Protein AF-A0AA97KM05-F1 (afdb_monomer)

Organism: Eublepharis macularius (NCBI:txid481883)

Structure (mmCIF, N/CA/C/O backbone):
data_AF-A0AA97KM05-F1
#
_entry.id   AF-A0AA97KM05-F1
#
loop_
_atom_site.group_PDB
_atom_site.id
_atom_site.type_symbol
_atom_site.label_atom_id
_atom_site.label_alt_id
_atom_site.label_comp_id
_atom_site.label_asym_id
_atom_site.label_entity_id
_atom_site.label_seq_id
_atom_site.pdbx_PDB_ins_code
_atom_site.Cartn_x
_atom_site.Cartn_y
_atom_site.Cartn_z
_atom_site.occupancy
_atom_site.B_iso_or_equiv
_atom_site.auth_seq_id
_atom_site.auth_comp_id
_atom_site.auth_asym_id
_atom_site.auth_atom_id
_atom_site.pdbx_PDB_model_num
ATOM 1 N N . MET A 1 1 ? -37.514 -20.281 67.114 1.00 39.81 1 MET A N 1
ATOM 2 C CA . MET A 1 1 ? -36.953 -19.278 66.180 1.00 39.81 1 MET A CA 1
ATOM 3 C C . MET A 1 1 ? -36.017 -20.000 65.224 1.00 39.81 1 MET A C 1
ATOM 5 O O . MET A 1 1 ? -34.821 -20.056 65.473 1.00 39.81 1 MET A O 1
ATOM 9 N N . GLU A 1 2 ? -36.557 -20.595 64.165 1.00 35.41 2 GLU A N 1
ATOM 10 C CA . GLU A 1 2 ? -35.754 -21.191 63.094 1.00 35.41 2 GLU A CA 1
ATOM 11 C C . GLU A 1 2 ? -35.644 -20.166 61.964 1.00 35.41 2 GLU A C 1
ATOM 13 O O . GLU A 1 2 ? -36.650 -19.703 61.427 1.00 35.41 2 GLU A O 1
ATOM 18 N N . ARG A 1 3 ? -34.417 -19.731 61.661 1.00 39.09 3 ARG A N 1
ATOM 19 C CA . ARG A 1 3 ? -34.142 -18.826 60.542 1.00 39.09 3 ARG A CA 1
ATOM 20 C C . ARG A 1 3 ? -34.028 -19.662 59.271 1.00 39.09 3 ARG A C 1
ATOM 22 O O . ARG A 1 3 ? -33.061 -20.398 59.103 1.00 39.09 3 ARG A O 1
ATOM 29 N N . LEU A 1 4 ? -35.005 -19.523 58.380 1.00 41.19 4 LEU A N 1
ATOM 30 C CA . LEU A 1 4 ? -34.938 -20.018 57.007 1.00 41.19 4 LEU A CA 1
ATOM 31 C C . LEU A 1 4 ? -33.860 -19.236 56.240 1.00 41.19 4 LEU A C 1
ATOM 33 O O . LEU A 1 4 ? -34.046 -18.071 55.893 1.00 41.19 4 LEU A O 1
ATOM 37 N N . CYS A 1 5 ? -32.723 -19.878 55.975 1.00 42.88 5 CYS A N 1
ATOM 38 C CA . CYS A 1 5 ? -31.731 -19.396 55.020 1.00 42.88 5 CYS A CA 1
ATOM 39 C C . CYS A 1 5 ? -32.280 -19.593 53.600 1.00 42.88 5 CYS A C 1
ATOM 41 O O . CYS A 1 5 ? -32.232 -20.697 53.060 1.00 42.88 5 CYS A O 1
ATOM 43 N N . MET A 1 6 ? -32.805 -18.531 52.983 1.00 48.16 6 MET A N 1
ATOM 44 C CA . MET A 1 6 ? -33.101 -18.545 51.551 1.00 48.16 6 MET A CA 1
ATOM 45 C C . MET A 1 6 ? -31.790 -18.529 50.764 1.00 48.16 6 MET A C 1
ATOM 47 O O . MET A 1 6 ? -31.034 -17.558 50.790 1.00 48.16 6 MET A O 1
ATOM 51 N N . GLY A 1 7 ? -31.507 -19.653 50.105 1.00 42.44 7 GLY A N 1
ATOM 52 C CA . GLY A 1 7 ? -30.349 -19.834 49.244 1.00 42.44 7 GLY A CA 1
ATOM 53 C C . GLY A 1 7 ? -30.398 -18.888 48.050 1.00 42.44 7 GLY A C 1
ATOM 54 O O . GLY A 1 7 ? -31.303 -18.951 47.222 1.00 42.44 7 GLY A O 1
ATOM 55 N N . ASN A 1 8 ? -29.392 -18.024 47.951 1.00 47.94 8 ASN A N 1
ATOM 56 C CA . ASN A 1 8 ? -29.134 -17.222 46.768 1.00 47.94 8 ASN A CA 1
ATOM 57 C C . ASN A 1 8 ? -28.550 -18.143 45.685 1.00 47.94 8 ASN A C 1
ATOM 59 O O . ASN A 1 8 ? -27.352 -18.426 45.676 1.00 47.94 8 ASN A O 1
ATOM 63 N N . THR A 1 9 ? -29.399 -18.676 44.806 1.00 45.97 9 THR A N 1
ATOM 64 C CA . THR A 1 9 ? -28.956 -19.445 43.638 1.00 45.97 9 THR A CA 1
ATOM 65 C C . THR A 1 9 ? -28.246 -18.508 42.658 1.00 45.97 9 THR A C 1
ATOM 67 O O . THR A 1 9 ? -28.877 -17.566 42.170 1.00 45.97 9 THR A O 1
ATOM 70 N N . PRO A 1 10 ? -26.963 -18.733 42.321 1.00 48.22 10 PRO A N 1
ATOM 71 C CA . PRO A 1 10 ? -26.301 -17.951 41.293 1.00 48.22 10 PRO A CA 1
ATOM 72 C C . PRO A 1 10 ? -26.939 -18.309 39.951 1.00 48.22 10 PRO A C 1
ATOM 74 O O . PRO A 1 10 ? -26.804 -19.426 39.452 1.00 48.22 10 PRO A O 1
ATOM 77 N N . PHE A 1 11 ? -27.664 -17.353 39.373 1.00 42.81 11 PHE A N 1
ATOM 78 C CA . PHE A 1 11 ? -28.220 -17.460 38.031 1.00 42.81 11 PHE A CA 1
ATOM 79 C C . PHE A 1 11 ? -27.059 -17.499 37.026 1.00 42.81 11 PHE A C 1
ATOM 81 O O . PHE A 1 11 ? -26.563 -16.468 36.565 1.00 42.81 11 PHE A O 1
ATOM 88 N N . PHE A 1 12 ? -26.561 -18.702 36.736 1.00 48.78 12 PHE A N 1
ATOM 89 C CA . PHE A 1 12 ? -25.513 -18.927 35.748 1.00 48.78 12 PHE A CA 1
ATOM 90 C C . PHE A 1 12 ? -26.120 -18.747 34.354 1.00 48.78 12 PHE A C 1
ATOM 92 O O . PHE A 1 12 ? -26.573 -19.692 33.711 1.00 48.78 12 PHE A O 1
ATOM 99 N N . THR A 1 13 ? -26.179 -17.495 33.896 1.00 55.75 13 THR A N 1
ATOM 100 C CA . THR A 1 13 ? -26.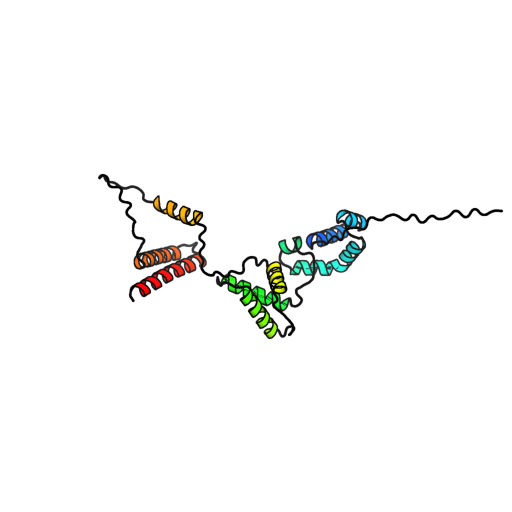557 -17.187 32.516 1.00 55.75 13 THR A CA 1
ATOM 101 C C . THR A 1 13 ? -25.535 -17.812 31.576 1.00 55.75 13 THR A C 1
ATOM 103 O O . THR A 1 13 ? -24.358 -17.445 31.556 1.00 55.75 13 THR A O 1
ATOM 106 N N . MET A 1 14 ? -25.985 -18.777 30.776 1.00 56.69 14 MET A N 1
ATOM 107 C CA . MET A 1 14 ? -25.187 -19.386 29.720 1.00 56.69 14 MET A CA 1
ATOM 108 C C . MET A 1 14 ? -24.985 -18.342 28.609 1.00 56.69 14 MET A C 1
ATOM 110 O O . MET A 1 14 ? -25.733 -18.261 27.637 1.00 56.69 14 MET A O 1
ATOM 114 N N . THR A 1 15 ? -24.005 -17.454 28.785 1.00 63.50 15 THR A N 1
ATOM 115 C CA . THR A 1 15 ? -23.720 -16.401 27.807 1.00 63.50 15 THR A CA 1
ATOM 116 C C . THR A 1 15 ? -23.064 -17.024 26.578 1.00 63.50 15 THR A C 1
ATOM 118 O O . THR A 1 15 ? -21.924 -17.488 26.601 1.00 63.50 15 THR A O 1
ATOM 121 N N . LYS A 1 16 ? -23.805 -17.065 25.466 1.00 70.00 16 LYS A N 1
ATOM 122 C CA . LYS A 1 16 ? -23.301 -17.537 24.172 1.00 70.00 16 LYS A CA 1
ATOM 123 C C . LYS A 1 16 ? -22.047 -16.736 23.805 1.00 70.00 16 LYS A C 1
ATOM 125 O O . LYS A 1 16 ? -22.113 -15.525 23.585 1.00 70.00 16 LYS A O 1
ATOM 130 N N . LYS A 1 17 ? -20.891 -17.408 23.757 1.00 72.56 17 LYS A N 1
ATOM 131 C CA . LYS A 1 17 ? -19.593 -16.788 23.451 1.00 72.56 17 LYS A CA 1
ATOM 132 C C . LYS A 1 17 ? -19.675 -16.068 22.102 1.00 72.56 17 LYS A C 1
ATOM 134 O O . LYS A 1 17 ? -19.882 -16.701 21.066 1.00 72.56 17 LYS A O 1
ATOM 139 N N . ARG A 1 18 ? -19.526 -14.739 22.113 1.00 74.81 18 ARG A N 1
ATOM 140 C CA . ARG A 1 18 ? -19.576 -13.922 20.890 1.00 74.81 18 ARG A CA 1
ATOM 141 C C . ARG A 1 18 ? -18.430 -14.310 19.953 1.00 74.81 18 ARG A C 1
ATOM 143 O O . ARG A 1 18 ? -17.297 -14.510 20.399 1.00 74.81 18 ARG A O 1
ATOM 150 N N . LYS A 1 19 ? -18.717 -14.400 18.652 1.00 82.00 19 LYS A N 1
ATOM 151 C CA . LYS A 1 19 ? -17.687 -14.604 17.623 1.00 82.00 19 LYS A CA 1
ATOM 152 C C . LYS A 1 19 ? -16.801 -13.358 17.538 1.00 82.00 19 LYS A C 1
ATOM 154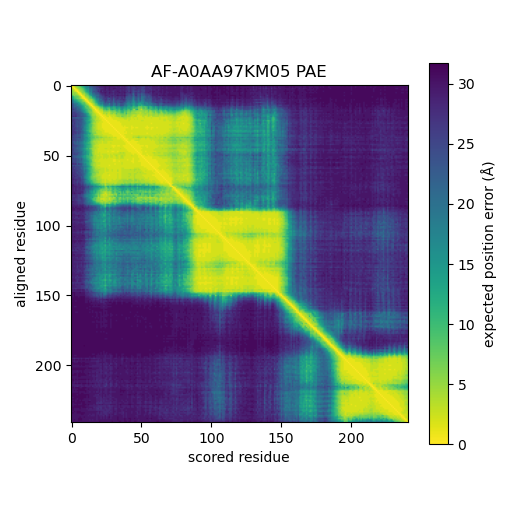 O O . LYS A 1 19 ? -17.261 -12.238 17.738 1.00 82.00 19 LYS A O 1
ATOM 159 N N . ARG A 1 20 ? -15.509 -13.552 17.263 1.00 82.88 20 ARG A N 1
ATOM 160 C CA . ARG A 1 20 ? -14.556 -12.444 17.131 1.00 82.88 20 ARG A CA 1
ATOM 161 C C . ARG A 1 20 ? -14.780 -11.720 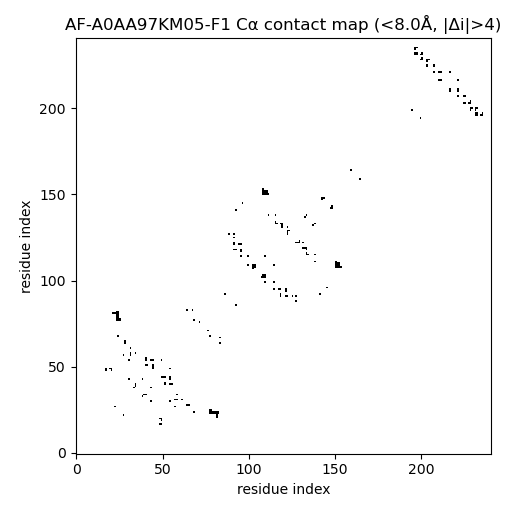15.802 1.00 82.88 20 ARG A C 1
ATOM 163 O O . ARG A 1 20 ? -14.397 -12.234 14.756 1.00 82.88 20 ARG A O 1
ATOM 170 N N . THR A 1 21 ? -15.323 -10.511 15.861 1.00 85.88 21 THR A N 1
ATOM 171 C CA . THR A 1 21 ? -15.490 -9.633 14.695 1.00 85.88 21 THR A CA 1
ATOM 172 C C . THR A 1 21 ? -14.264 -8.737 14.523 1.00 85.88 21 THR A C 1
ATOM 174 O O . THR A 1 21 ? -13.780 -8.131 15.480 1.00 85.88 21 THR A O 1
ATOM 177 N N . VAL A 1 22 ? -13.732 -8.652 13.300 1.00 87.56 22 VAL A N 1
ATOM 178 C CA . VAL A 1 22 ? -12.630 -7.738 12.964 1.00 87.56 22 VAL A CA 1
ATOM 179 C C . VAL A 1 22 ? -13.173 -6.607 12.092 1.00 87.56 22 VAL A C 1
ATOM 181 O O . VAL A 1 22 ? -13.521 -6.840 10.930 1.00 87.56 22 VAL A O 1
ATOM 184 N N . LEU A 1 23 ? -13.205 -5.399 12.658 1.00 89.19 23 LEU A N 1
ATOM 185 C CA . LEU A 1 23 ? -13.727 -4.186 12.023 1.00 89.19 23 LEU A CA 1
ATOM 186 C C . LEU A 1 23 ? -12.752 -3.590 10.997 1.00 89.19 23 LEU A C 1
ATOM 188 O O . LEU A 1 23 ? -11.534 -3.576 11.216 1.00 89.19 23 LEU A O 1
ATOM 192 N N . THR A 1 24 ? -13.302 -3.064 9.905 1.00 89.94 24 THR A N 1
ATOM 193 C CA . THR A 1 24 ? -12.590 -2.242 8.911 1.00 89.94 24 THR A CA 1
ATOM 194 C C . THR A 1 24 ? -12.356 -0.835 9.452 1.00 89.94 24 THR A C 1
ATOM 196 O O . THR A 1 24 ? -12.917 -0.461 10.481 1.00 89.94 24 THR A O 1
ATOM 199 N N . PHE A 1 25 ? -11.502 -0.047 8.798 1.00 88.88 25 PHE A N 1
ATOM 200 C CA . PHE A 1 25 ? -11.366 1.367 9.154 1.00 88.88 25 PHE A CA 1
ATOM 201 C C . PHE A 1 25 ? -12.668 2.129 8.946 1.00 88.88 25 PHE A C 1
ATOM 203 O O . PHE A 1 25 ? -13.030 2.893 9.830 1.00 88.88 25 PHE A O 1
ATOM 210 N N . GLN A 1 26 ? -13.402 1.837 7.869 1.00 89.69 26 GLN A N 1
ATOM 211 C CA . GLN A 1 26 ? -14.716 2.430 7.620 1.00 89.69 26 GLN A CA 1
ATOM 212 C C . GLN A 1 26 ? -15.661 2.253 8.815 1.00 89.69 26 GLN A C 1
ATOM 214 O O . GLN A 1 26 ? -16.113 3.238 9.385 1.00 89.69 26 GLN A O 1
ATOM 219 N N . SER A 1 27 ? -15.876 1.011 9.263 1.00 91.88 27 SER A N 1
ATOM 220 C CA . SER A 1 27 ? -16.779 0.746 10.390 1.00 91.88 27 SER A CA 1
ATOM 221 C C . SER A 1 27 ? -16.280 1.363 11.698 1.00 91.88 27 SER A C 1
ATOM 223 O O . SER A 1 27 ? -17.074 1.735 12.549 1.00 91.88 27 SER A O 1
ATOM 225 N N . LYS A 1 28 ? -14.960 1.482 11.895 1.00 93.88 28 LYS A N 1
ATOM 226 C CA . LYS A 1 28 ? -14.410 2.133 13.095 1.00 93.88 28 LYS A CA 1
ATOM 227 C C . LYS A 1 28 ? -14.651 3.642 13.096 1.00 93.88 28 LYS A C 1
ATOM 229 O O . LYS A 1 28 ? -14.919 4.177 14.164 1.00 93.88 28 LYS A O 1
ATOM 234 N N . ILE A 1 29 ? -14.529 4.299 11.942 1.00 92.81 29 ILE A N 1
ATOM 235 C CA . ILE A 1 29 ? -14.811 5.735 11.786 1.00 92.81 29 ILE A CA 1
ATOM 236 C C . ILE A 1 29 ? -16.298 5.983 12.032 1.00 92.81 29 ILE A C 1
ATOM 238 O O . ILE A 1 29 ? -16.639 6.814 12.861 1.00 92.81 29 ILE A O 1
ATOM 242 N N . GLU A 1 30 ? -17.160 5.175 11.416 1.00 94.56 30 GLU A N 1
ATOM 243 C CA . GLU A 1 30 ? -18.611 5.249 11.597 1.00 94.56 30 GLU A CA 1
ATOM 244 C C . GLU A 1 30 ? -19.018 5.115 13.074 1.00 94.56 30 GLU A C 1
ATOM 246 O O . GLU A 1 30 ? -19.795 5.918 13.585 1.00 94.56 30 GLU A O 1
ATOM 251 N N . ILE A 1 31 ? -18.436 4.156 13.803 1.00 95.31 31 ILE A N 1
ATOM 252 C CA . ILE A 1 31 ? -18.665 4.013 15.249 1.00 95.31 31 ILE A CA 1
ATOM 253 C C . ILE A 1 31 ? -18.245 5.279 16.010 1.00 95.31 31 ILE A C 1
ATOM 255 O O . ILE A 1 31 ? -18.946 5.693 16.930 1.00 95.31 31 ILE A O 1
ATOM 259 N N . VAL A 1 32 ? -17.101 5.883 15.671 1.00 95.06 32 VAL A N 1
ATOM 260 C CA . VAL A 1 32 ? -16.614 7.101 16.340 1.00 95.06 32 VAL A CA 1
ATOM 261 C C . VAL A 1 32 ? -17.542 8.284 16.064 1.00 95.06 32 VAL A C 1
ATOM 263 O O . VAL A 1 32 ? -17.937 8.959 17.010 1.00 95.06 32 VAL A O 1
ATOM 266 N N . GLU A 1 33 ? -17.955 8.488 14.815 1.00 94.44 33 GLU A N 1
ATOM 267 C CA . GLU A 1 33 ? -18.893 9.553 14.439 1.00 94.44 33 GLU A CA 1
ATOM 268 C C . GLU A 1 33 ? -20.234 9.408 15.169 1.00 94.44 33 GLU A C 1
ATOM 270 O O . GLU A 1 33 ? -20.792 10.382 15.672 1.00 94.44 33 GLU A O 1
ATOM 275 N N . ARG A 1 34 ? -20.748 8.181 15.278 1.00 95.88 34 ARG A N 1
ATOM 276 C CA . ARG A 1 34 ? -22.007 7.896 15.981 1.00 95.88 34 ARG A CA 1
ATOM 277 C C . ARG A 1 34 ? -21.898 8.096 17.493 1.00 95.88 34 ARG A C 1
ATOM 279 O O . ARG A 1 34 ? -22.826 8.610 18.113 1.00 95.88 34 ARG A O 1
ATOM 286 N N . LEU A 1 35 ? -20.746 7.777 18.088 1.00 94.38 35 LEU A N 1
ATOM 287 C CA . LEU A 1 35 ? -20.465 8.109 19.490 1.00 94.38 35 LEU A CA 1
ATOM 288 C C . LEU A 1 35 ? -20.443 9.623 19.736 1.00 94.38 35 LEU A C 1
ATOM 290 O O . LEU A 1 35 ? -20.884 10.066 20.795 1.00 94.38 35 LEU A O 1
ATOM 294 N N . GLU A 1 36 ? -19.923 10.413 18.794 1.00 92.56 36 GLU A N 1
ATOM 295 C CA . GLU A 1 36 ? -19.902 11.881 18.889 1.00 92.56 36 GLU A CA 1
ATOM 296 C C . GLU A 1 36 ? -21.296 12.492 18.702 1.00 92.56 36 GLU A C 1
ATOM 298 O O . GLU A 1 36 ? -21.622 13.476 19.360 1.00 92.56 36 GLU A O 1
ATOM 303 N N . LYS A 1 37 ? -22.160 11.844 17.911 1.00 94.62 37 LYS A N 1
ATOM 304 C CA . LYS A 1 37 ? -23.592 12.171 17.788 1.00 94.62 37 LYS A CA 1
ATOM 305 C C . LYS A 1 37 ? -24.429 11.790 19.019 1.00 94.62 37 LYS A C 1
ATOM 307 O O . LYS A 1 37 ? -25.627 12.053 19.042 1.00 94.62 37 LYS A O 1
ATOM 312 N N . GLY A 1 38 ? -23.819 11.194 20.046 1.00 91.75 38 GLY A N 1
ATOM 313 C CA . GLY A 1 38 ? -24.469 10.887 21.322 1.00 91.75 38 GLY A CA 1
ATOM 314 C C . GLY A 1 38 ? -25.072 9.485 21.423 1.00 91.75 38 GLY A C 1
ATOM 315 O O . GLY A 1 38 ? -25.736 9.182 22.415 1.00 91.75 38 GLY A O 1
ATOM 316 N N . GLU A 1 39 ? -24.832 8.602 20.450 1.00 94.88 39 GLU A N 1
ATOM 317 C CA . GLU A 1 39 ? -25.308 7.223 20.539 1.00 94.88 39 GLU A CA 1
ATOM 318 C C . GLU A 1 39 ? -24.596 6.437 21.646 1.00 94.88 39 GLU A C 1
ATOM 320 O O . GLU A 1 39 ? -23.405 6.608 21.932 1.00 94.88 39 GLU A O 1
ATOM 325 N N . THR A 1 40 ? -25.332 5.528 22.290 1.00 94.00 40 THR A N 1
ATOM 326 C CA . THR A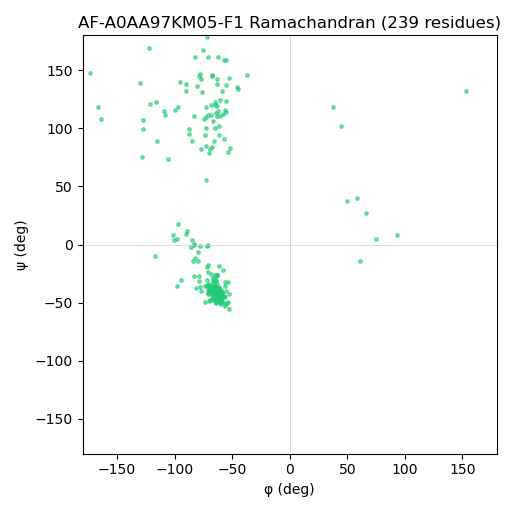 1 40 ? -24.787 4.776 23.421 1.00 94.00 40 THR A CA 1
ATOM 327 C C . THR A 1 40 ? -23.890 3.626 22.963 1.00 94.00 40 THR A C 1
ATOM 329 O O . THR A 1 40 ? -24.170 2.909 22.002 1.00 94.00 40 THR A O 1
ATOM 332 N N . ALA A 1 41 ? -22.835 3.360 23.737 1.00 92.31 41 ALA A N 1
ATOM 333 C CA . ALA A 1 41 ? -21.924 2.245 23.479 1.00 92.31 41 ALA A CA 1
ATOM 334 C C . ALA A 1 41 ? -22.602 0.862 23.530 1.00 92.31 41 ALA A C 1
ATOM 336 O O . ALA A 1 41 ? -22.030 -0.109 23.041 1.00 92.31 41 ALA A O 1
ATOM 337 N N . THR A 1 42 ? -23.784 0.751 24.146 1.00 92.69 42 THR A N 1
ATOM 338 C CA . THR A 1 42 ? -24.563 -0.494 24.177 1.00 92.69 42 THR A CA 1
ATOM 339 C C . THR A 1 42 ? -25.193 -0.771 22.817 1.00 92.69 42 THR A C 1
ATOM 341 O O . THR A 1 42 ? -24.970 -1.853 22.282 1.00 92.69 42 THR A O 1
ATOM 344 N N . VAL A 1 43 ? -25.869 0.224 22.232 1.00 93.88 43 VAL A N 1
ATOM 345 C CA . VAL A 1 43 ? -26.505 0.113 20.908 1.00 93.88 43 VAL A CA 1
ATOM 346 C C . VAL A 1 43 ? -25.459 -0.219 19.843 1.00 93.88 43 VAL A C 1
ATOM 348 O O . VAL A 1 43 ? -25.585 -1.210 19.129 1.00 93.88 43 VAL A O 1
ATOM 351 N N . LEU A 1 44 ? -24.345 0.519 19.826 1.00 94.44 44 LEU A N 1
ATOM 352 C CA . LEU A 1 44 ? -23.263 0.292 18.861 1.00 94.44 44 LEU A CA 1
ATOM 353 C C . LEU A 1 44 ? -22.563 -1.064 19.050 1.00 94.44 44 LEU A C 1
ATOM 355 O O . LEU A 1 44 ? -22.094 -1.670 18.089 1.00 94.44 44 LEU A O 1
ATOM 359 N N . ALA A 1 45 ? -22.466 -1.567 20.283 1.00 92.81 45 ALA A N 1
ATOM 360 C CA . ALA A 1 45 ? -21.886 -2.885 20.527 1.00 92.81 45 ALA A CA 1
ATOM 361 C C . ALA A 1 45 ? -22.764 -4.013 19.964 1.00 92.81 45 ALA A C 1
ATOM 363 O O . ALA A 1 45 ? -22.235 -4.987 19.425 1.00 92.81 45 ALA A O 1
ATOM 364 N N . GLU A 1 46 ? -24.084 -3.879 20.089 1.00 91.75 46 GLU A N 1
ATOM 365 C CA . GLU A 1 46 ? -25.055 -4.845 19.578 1.00 91.75 46 GLU A CA 1
ATOM 366 C C . GLU A 1 46 ? -25.107 -4.827 18.050 1.00 91.75 46 GLU A C 1
ATOM 368 O O . GLU A 1 46 ? -24.938 -5.876 17.431 1.00 91.75 46 GLU A O 1
ATOM 373 N N . GLU A 1 47 ? -25.219 -3.644 17.447 1.00 92.88 47 GLU A N 1
ATOM 374 C CA . GLU A 1 47 ? -25.320 -3.478 15.995 1.00 92.88 47 GLU A CA 1
ATOM 375 C C . GLU A 1 47 ? -24.078 -3.976 15.249 1.00 92.88 47 GLU A C 1
ATOM 377 O O . GLU A 1 47 ? -24.174 -4.753 14.300 1.00 92.88 47 GLU A O 1
ATOM 382 N N . PHE A 1 48 ? -22.885 -3.598 15.715 1.00 90.50 48 PHE A N 1
ATOM 383 C CA . PHE A 1 48 ? -21.632 -4.024 15.087 1.00 90.50 48 PHE A CA 1
ATOM 384 C C . PHE A 1 48 ? -21.172 -5.415 15.554 1.00 90.50 48 PHE A C 1
ATOM 386 O O . PHE A 1 48 ? -20.123 -5.903 15.118 1.00 90.50 48 PHE A O 1
ATOM 393 N N . GLY A 1 49 ? -21.915 -6.065 16.458 1.00 90.50 49 GLY A N 1
ATOM 394 C CA . GLY A 1 49 ? -21.582 -7.384 16.994 1.00 90.50 49 GLY A CA 1
ATOM 395 C C . GLY A 1 49 ? -20.216 -7.430 17.690 1.00 90.50 49 GLY A C 1
ATOM 396 O O . GLY A 1 49 ? -19.459 -8.391 17.515 1.00 90.50 49 GLY A O 1
ATOM 397 N N . ILE A 1 50 ? -19.870 -6.387 18.454 1.00 92.12 50 ILE A N 1
ATOM 398 C CA . ILE A 1 50 ? -18.591 -6.254 19.173 1.00 92.12 50 ILE A CA 1
ATOM 399 C C . ILE A 1 50 ? -18.787 -6.072 20.683 1.00 92.12 50 ILE A C 1
ATOM 401 O O . ILE A 1 50 ? -19.886 -5.893 21.194 1.00 92.12 50 ILE A O 1
ATOM 405 N N . GLY A 1 51 ? -17.703 -6.173 21.454 1.00 91.38 51 GLY A N 1
ATOM 406 C CA . GLY A 1 51 ? -17.756 -5.926 22.894 1.00 91.38 51 GLY A CA 1
ATOM 407 C C . GLY A 1 51 ? -17.794 -4.432 23.222 1.00 91.38 51 GLY A C 1
ATOM 408 O O . GLY A 1 51 ? -17.108 -3.640 22.578 1.00 91.38 51 GLY A O 1
ATOM 409 N N . LYS A 1 52 ? -18.487 -4.052 24.305 1.00 91.31 52 LYS A N 1
ATOM 410 C CA . LYS A 1 52 ? -18.455 -2.680 24.858 1.00 91.31 52 LYS A CA 1
ATOM 411 C C . LYS A 1 52 ? -17.026 -2.190 25.141 1.00 91.31 52 LYS A C 1
ATOM 413 O O . LYS A 1 52 ? -16.723 -1.014 24.966 1.00 91.31 52 LYS A O 1
ATOM 418 N N . SER A 1 53 ? -16.122 -3.100 25.510 1.00 91.38 53 SER A N 1
ATOM 419 C CA . SER A 1 53 ? -14.693 -2.806 25.671 1.00 91.38 53 SER A CA 1
ATOM 420 C C . SER A 1 53 ? -14.027 -2.361 24.364 1.00 91.38 53 SER A C 1
ATOM 422 O O . SER A 1 53 ? -13.194 -1.461 24.382 1.00 91.38 53 SER A O 1
ATOM 424 N N . THR A 1 54 ? -14.418 -2.932 23.219 1.00 92.19 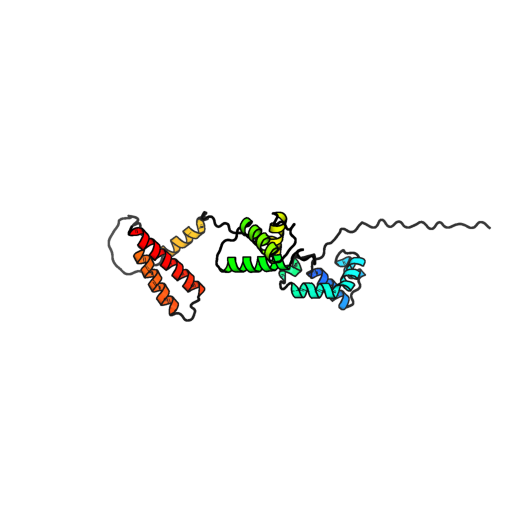54 THR A N 1
ATOM 425 C CA . THR A 1 54 ? -13.935 -2.513 21.895 1.00 92.19 54 THR A CA 1
ATOM 426 C C . THR A 1 54 ? -14.419 -1.109 21.552 1.00 92.19 54 THR A C 1
ATOM 428 O O . THR A 1 54 ? -13.614 -0.301 21.101 1.00 92.19 54 THR A O 1
ATOM 431 N N . ILE A 1 55 ? -15.688 -0.792 21.832 1.00 94.19 55 ILE A N 1
ATOM 432 C CA . ILE A 1 55 ? -16.234 0.564 21.662 1.00 94.19 55 ILE A CA 1
ATOM 433 C C . ILE A 1 55 ? -15.467 1.568 22.536 1.00 94.19 55 ILE A C 1
ATOM 435 O O . ILE A 1 55 ? -15.022 2.605 22.051 1.00 94.19 55 ILE A O 1
ATOM 439 N N . SER A 1 56 ? -15.237 1.234 23.811 1.00 93.31 56 SER A N 1
ATOM 440 C CA . SER A 1 56 ? -14.458 2.075 24.729 1.00 93.31 56 SER A CA 1
ATOM 441 C C . SER A 1 56 ? -13.031 2.313 24.223 1.00 93.31 56 SER A C 1
ATOM 443 O O . SER A 1 56 ? -12.545 3.442 24.249 1.00 93.31 56 SER A O 1
ATOM 445 N N . GLN A 1 57 ? -12.373 1.276 23.698 1.00 91.75 57 GLN A N 1
ATOM 446 C CA . GLN A 1 57 ? -11.033 1.405 23.133 1.00 91.75 57 GLN A CA 1
ATOM 447 C C . GLN A 1 57 ? -11.013 2.262 21.861 1.00 91.75 57 GLN A C 1
ATOM 449 O O . GLN A 1 57 ? -10.080 3.038 21.673 1.00 91.75 57 GLN A O 1
ATOM 454 N N . LEU A 1 58 ? -12.028 2.141 20.999 1.00 93.19 58 LEU A N 1
ATOM 455 C CA . LEU A 1 58 ? -12.168 2.989 19.812 1.00 93.19 58 LEU A CA 1
ATOM 456 C C . LEU A 1 58 ? -12.344 4.455 20.199 1.00 93.19 58 LEU A C 1
ATOM 458 O O . LEU A 1 58 ? -11.662 5.301 19.634 1.00 93.19 58 LEU A O 1
ATOM 462 N N . LYS A 1 59 ? -13.166 4.737 21.217 1.00 93.31 59 LYS A N 1
ATOM 463 C CA . LYS A 1 59 ? -13.340 6.092 21.752 1.00 93.31 59 LYS A CA 1
ATOM 464 C C . LYS A 1 59 ? -12.022 6.684 22.259 1.00 93.31 59 LYS A C 1
ATOM 466 O O . LYS A 1 59 ? -11.735 7.841 21.982 1.00 93.31 59 LYS A O 1
ATOM 471 N N . LYS A 1 60 ? -11.211 5.894 22.973 1.00 93.06 60 LYS A N 1
ATOM 472 C CA . LYS A 1 60 ? -9.894 6.327 23.482 1.00 93.06 60 LYS A CA 1
ATOM 473 C C . LYS A 1 60 ? -8.867 6.554 22.373 1.00 93.06 60 LYS A C 1
ATOM 475 O O . LYS A 1 60 ? -8.065 7.468 22.467 1.00 93.06 60 LYS A O 1
ATOM 480 N N . ASN A 1 61 ? -8.891 5.724 21.333 1.00 89.62 61 ASN A N 1
ATOM 481 C CA . ASN A 1 61 ? -7.908 5.756 20.249 1.00 89.62 61 ASN A CA 1
ATOM 482 C C . ASN A 1 61 ? -8.398 6.552 19.025 1.00 89.62 61 ASN A C 1
ATOM 484 O O . ASN A 1 61 ? -7.870 6.352 17.927 1.00 89.62 61 ASN A O 1
ATOM 488 N N . LYS A 1 62 ? -9.426 7.397 19.181 1.00 91.94 62 LYS A N 1
ATOM 489 C CA . LYS A 1 62 ? -10.090 8.069 18.058 1.00 91.94 62 LYS A CA 1
ATOM 490 C C . LYS A 1 62 ? -9.133 8.964 17.268 1.00 91.94 62 LYS A C 1
ATOM 492 O O . LYS A 1 62 ? -9.103 8.881 16.046 1.00 91.94 62 LYS A O 1
ATOM 497 N N . ASP A 1 63 ? -8.276 9.719 17.949 1.00 88.75 63 ASP A N 1
ATOM 498 C CA . ASP A 1 63 ? -7.385 10.681 17.293 1.00 88.75 63 ASP A CA 1
ATOM 499 C C . ASP A 1 63 ? -6.304 9.957 16.486 1.00 88.75 63 ASP A C 1
ATOM 501 O O . ASP A 1 63 ? -6.035 10.288 15.334 1.00 88.75 63 ASP A O 1
ATOM 505 N N . THR A 1 64 ? -5.753 8.874 17.045 1.00 86.69 64 THR A N 1
ATOM 506 C CA . THR A 1 64 ? -4.808 7.999 16.340 1.00 86.69 64 THR A CA 1
ATOM 507 C C . THR A 1 64 ? -5.445 7.351 15.111 1.00 86.69 64 THR A C 1
ATOM 509 O O . THR A 1 64 ? -4.801 7.230 14.069 1.00 86.69 64 THR A O 1
ATOM 512 N N . LEU A 1 65 ? -6.707 6.926 15.223 1.00 88.12 65 LEU A N 1
ATOM 513 C CA . LEU A 1 65 ? -7.464 6.335 14.123 1.00 88.12 65 LEU A CA 1
ATOM 514 C C . LEU A 1 65 ? -7.672 7.347 12.991 1.00 88.12 65 LEU A C 1
ATOM 516 O O . LEU A 1 65 ? -7.384 7.021 11.841 1.00 88.12 65 LEU A O 1
ATOM 520 N N . LEU A 1 66 ? -8.150 8.550 13.318 1.00 87.69 66 LEU A N 1
ATOM 521 C CA . LEU A 1 66 ? -8.415 9.612 12.349 1.00 87.69 66 LEU A CA 1
ATOM 522 C C . LEU A 1 66 ? -7.126 10.069 11.666 1.00 87.69 66 LEU A C 1
ATOM 524 O O . LEU A 1 66 ? -7.072 10.074 10.441 1.00 87.69 66 LEU A O 1
ATOM 528 N N . HIS A 1 67 ? -6.062 10.329 12.432 1.00 85.81 67 HIS A N 1
ATOM 529 C CA . HIS A 1 67 ? -4.748 10.672 11.885 1.00 85.81 67 HIS A CA 1
ATOM 530 C C . HIS A 1 67 ? -4.265 9.613 10.885 1.00 85.81 67 HIS A C 1
ATOM 532 O O . HIS A 1 67 ? -3.919 9.926 9.750 1.00 85.81 67 HIS A O 1
ATOM 538 N N . PHE A 1 68 ? -4.309 8.336 11.275 1.00 80.94 68 PHE A N 1
ATOM 539 C CA . PHE A 1 68 ? -3.877 7.236 10.416 1.00 80.94 68 PHE A CA 1
ATOM 540 C C . PHE A 1 68 ? -4.696 7.116 9.124 1.00 80.94 68 PHE A C 1
ATOM 542 O O . PHE A 1 68 ? -4.159 6.776 8.070 1.00 80.94 68 PHE A O 1
ATOM 549 N N . VAL A 1 69 ? -6.002 7.368 9.201 1.00 83.25 69 VAL A N 1
ATOM 550 C CA . VAL A 1 69 ? -6.899 7.345 8.041 1.00 83.25 69 VAL A CA 1
ATOM 551 C C . VAL A 1 69 ? -6.615 8.521 7.109 1.00 83.25 69 VAL A C 1
ATOM 553 O O . VAL A 1 69 ? -6.595 8.314 5.895 1.00 83.25 69 VAL A O 1
ATOM 556 N N . SER A 1 70 ? -6.352 9.711 7.654 1.00 82.50 70 SER A N 1
ATOM 557 C CA . SER A 1 70 ? -5.988 10.903 6.881 1.00 82.50 70 SER A CA 1
ATOM 558 C C . SER A 1 70 ? -4.685 10.706 6.105 1.00 82.50 70 SER A C 1
ATOM 560 O O . SER A 1 70 ? -4.613 11.065 4.935 1.00 82.50 70 SER A O 1
ATOM 562 N N . THR A 1 71 ? -3.683 10.044 6.692 1.00 73.69 71 THR A N 1
ATOM 563 C CA . THR A 1 71 ? -2.412 9.740 6.006 1.00 73.69 71 THR A CA 1
ATOM 564 C C . THR A 1 71 ? -2.548 8.665 4.913 1.00 73.69 71 THR A C 1
ATOM 566 O O . THR A 1 71 ? -1.674 8.539 4.064 1.00 73.69 71 THR A O 1
ATOM 569 N N . MET A 1 72 ? -3.619 7.859 4.901 1.00 70.62 72 MET A N 1
ATOM 570 C CA . MET A 1 72 ? -3.719 6.684 4.018 1.00 70.62 72 MET A CA 1
ATOM 571 C C . MET A 1 72 ? -4.117 7.006 2.566 1.00 70.62 72 MET A C 1
ATOM 573 O O . MET A 1 72 ? -4.001 6.123 1.720 1.00 70.62 72 MET A O 1
ATOM 577 N N . GLY A 1 73 ? -4.607 8.217 2.270 1.00 57.91 73 GLY A N 1
ATOM 578 C CA . GLY A 1 73 ? -4.839 8.751 0.913 1.00 57.91 73 GLY A CA 1
ATOM 579 C C . GLY A 1 73 ? -5.833 8.013 -0.009 1.00 57.91 73 GLY A C 1
ATOM 580 O O . GLY A 1 73 ? -6.248 8.575 -1.013 1.00 57.91 73 GLY A O 1
ATOM 581 N N . SER A 1 74 ? -6.250 6.779 0.304 1.00 67.50 74 SER A N 1
ATOM 582 C CA . SER A 1 74 ? -7.085 5.933 -0.560 1.00 67.50 74 SER A CA 1
ATOM 583 C C . SER A 1 74 ? -8.395 5.526 0.113 1.00 67.50 74 SER A C 1
ATOM 585 O O . SER A 1 74 ? -8.414 4.823 1.129 1.00 67.50 74 SER A O 1
ATOM 587 N N . GLU A 1 75 ? -9.514 5.898 -0.507 1.00 67.31 75 GLU A N 1
ATOM 588 C CA . GLU A 1 75 ? -10.868 5.552 -0.063 1.00 67.31 75 GLU A CA 1
ATOM 589 C C . GLU A 1 75 ? -11.134 4.037 -0.094 1.00 67.31 75 GLU A C 1
ATOM 591 O O . GLU A 1 75 ? -11.714 3.469 0.838 1.00 67.31 75 GLU A O 1
ATOM 596 N N . ASN A 1 76 ? -10.590 3.334 -1.093 1.00 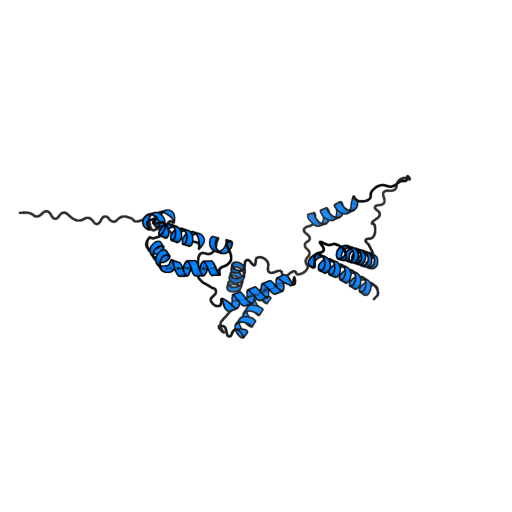70.62 76 ASN A N 1
ATOM 597 C CA . ASN A 1 76 ? -10.662 1.873 -1.171 1.00 70.62 76 ASN A CA 1
ATOM 598 C C . ASN A 1 76 ? -9.867 1.183 -0.048 1.00 70.62 76 ASN A C 1
ATOM 600 O O . ASN A 1 76 ? -10.246 0.096 0.406 1.00 70.62 76 ASN A O 1
ATOM 604 N N . GLY A 1 77 ? -8.803 1.824 0.449 1.00 69.75 77 GLY A N 1
ATOM 605 C CA . GLY A 1 77 ? -8.023 1.350 1.593 1.00 69.75 77 GLY A CA 1
ATOM 606 C C . GLY A 1 77 ? -8.850 1.273 2.880 1.00 69.75 77 GLY A C 1
ATOM 607 O O . GLY A 1 77 ? -8.753 0.287 3.618 1.00 69.75 77 GLY A O 1
ATOM 608 N N . LYS A 1 78 ? -9.737 2.252 3.112 1.00 74.38 78 LYS A N 1
ATOM 609 C CA . LYS A 1 78 ? -10.591 2.337 4.314 1.00 74.38 78 LYS A CA 1
ATOM 610 C C . LYS A 1 78 ? -11.605 1.189 4.402 1.00 74.38 78 LYS A C 1
ATOM 612 O O . LYS A 1 78 ? -11.863 0.670 5.493 1.00 74.38 78 LYS A O 1
ATOM 617 N N . LYS A 1 79 ? -12.130 0.750 3.251 1.00 75.81 79 LYS A N 1
ATOM 618 C CA . LYS A 1 79 ? -13.148 -0.312 3.141 1.00 75.81 79 LYS A CA 1
ATOM 619 C C . LYS A 1 79 ? -12.585 -1.712 3.403 1.00 75.81 79 LYS A C 1
ATOM 621 O O . LYS A 1 79 ? -13.262 -2.543 3.999 1.00 75.81 79 LYS A O 1
ATOM 626 N N . LYS A 1 80 ? -11.344 -1.988 2.985 1.00 74.69 80 LYS A N 1
ATOM 627 C CA . LYS A 1 80 ? -10.743 -3.335 3.084 1.00 74.69 80 LYS A CA 1
ATOM 628 C C . LYS A 1 80 ? -9.838 -3.511 4.303 1.00 74.69 80 LYS A C 1
ATOM 630 O O . LYS A 1 80 ? -9.784 -4.595 4.889 1.00 74.69 80 LYS A O 1
ATOM 635 N N . ARG A 1 81 ? -9.100 -2.471 4.699 1.00 78.94 81 ARG A N 1
ATOM 636 C CA . ARG A 1 81 ? -8.058 -2.589 5.725 1.00 78.94 81 ARG A CA 1
ATOM 637 C C . ARG A 1 81 ? -8.667 -2.577 7.131 1.00 78.94 81 ARG A C 1
ATOM 639 O O . ARG A 1 81 ? -9.551 -1.789 7.450 1.00 78.94 81 ARG A O 1
ATOM 646 N N . LYS A 1 82 ? -8.168 -3.473 7.990 1.00 83.19 82 LYS A N 1
ATOM 647 C CA . LYS A 1 82 ? -8.674 -3.699 9.361 1.00 83.19 82 LYS A CA 1
ATOM 648 C C . LYS A 1 82 ? -7.658 -3.395 10.469 1.00 83.19 82 LYS A C 1
ATOM 650 O O . LYS A 1 82 ? -8.003 -3.377 11.654 1.00 83.19 82 LYS A O 1
ATOM 655 N N . THR A 1 83 ? -6.393 -3.165 10.109 1.00 79.31 83 THR A N 1
ATOM 656 C CA . THR A 1 83 ? -5.275 -3.005 11.051 1.00 79.31 83 THR A CA 1
ATOM 657 C C . THR A 1 83 ? -4.450 -1.754 10.766 1.00 79.31 83 THR A C 1
ATOM 659 O O . THR A 1 83 ? -4.146 -1.465 9.608 1.00 79.31 83 THR A O 1
ATOM 662 N N . MET A 1 84 ? -4.057 -1.056 11.839 1.00 71.75 84 MET A N 1
ATOM 663 C CA . MET A 1 84 ? -3.106 0.067 11.806 1.00 71.75 84 MET A CA 1
ATOM 664 C C . MET A 1 84 ? -1.655 -0.398 11.698 1.00 71.75 84 MET A C 1
ATOM 666 O O . MET A 1 84 ? -0.758 0.430 11.646 1.00 71.75 84 MET A O 1
ATOM 670 N N . LYS A 1 85 ? -1.392 -1.714 11.670 1.00 66.06 85 LYS A N 1
ATOM 671 C CA . LYS A 1 85 ? -0.032 -2.212 11.470 1.00 66.06 85 LYS A CA 1
ATOM 672 C C . LYS A 1 85 ? 0.500 -1.675 10.143 1.00 66.06 85 LYS A C 1
ATOM 674 O O . LYS A 1 85 ? -0.001 -2.043 9.074 1.00 66.06 85 LYS A O 1
ATOM 679 N N . CYS A 1 86 ? 1.492 -0.802 10.239 1.00 55.12 86 CYS A N 1
ATOM 680 C CA . CYS A 1 86 ? 2.382 -0.469 9.144 1.00 55.12 86 CYS A CA 1
ATOM 681 C C . CYS A 1 86 ? 3.297 -1.664 8.868 1.00 55.12 86 CYS A C 1
ATOM 683 O O . CYS A 1 86 ? 3.438 -2.578 9.693 1.00 55.12 86 CYS A O 1
ATOM 685 N N . ALA A 1 87 ? 3.904 -1.684 7.687 1.00 57.66 87 ALA A N 1
ATOM 686 C CA . ALA A 1 87 ? 5.070 -2.519 7.477 1.00 57.66 87 ALA A CA 1
ATOM 687 C C . ALA A 1 87 ? 6.105 -2.227 8.570 1.00 57.66 87 ALA A C 1
ATOM 689 O O . ALA A 1 87 ? 6.254 -1.080 8.980 1.00 57.66 87 ALA A O 1
ATOM 690 N N . LYS A 1 88 ? 6.826 -3.254 9.037 1.00 59.53 88 LYS A N 1
ATOM 691 C CA . LYS A 1 88 ? 7.912 -3.065 10.013 1.00 59.53 88 LYS A CA 1
ATOM 692 C C . LYS A 1 88 ? 8.998 -2.103 9.494 1.00 59.53 88 LYS A C 1
ATOM 694 O O . LYS A 1 88 ? 9.673 -1.503 10.312 1.00 59.53 88 LYS A O 1
ATOM 699 N N . ASN A 1 89 ? 9.086 -1.926 8.171 1.00 65.88 89 ASN A N 1
ATOM 700 C CA . ASN A 1 89 ? 9.914 -0.936 7.486 1.00 65.88 89 ASN A CA 1
ATOM 701 C C . ASN A 1 89 ? 9.045 -0.138 6.491 1.00 65.88 89 ASN A C 1
ATOM 703 O O . ASN A 1 89 ? 9.106 -0.409 5.293 1.00 65.88 89 ASN A O 1
ATOM 707 N N . SER A 1 90 ? 8.198 0.792 6.955 1.00 75.12 90 SER A N 1
ATOM 708 C CA . SER A 1 90 ? 7.382 1.613 6.036 1.00 75.12 90 SER A CA 1
ATOM 709 C C . SER A 1 90 ? 8.259 2.384 5.054 1.00 75.12 90 SER A C 1
ATOM 711 O O . SER A 1 90 ? 8.042 2.273 3.860 1.00 75.12 90 SER A O 1
ATOM 713 N N . THR A 1 91 ? 9.346 3.001 5.525 1.00 82.88 91 THR A N 1
ATOM 714 C CA . THR A 1 91 ? 10.303 3.736 4.682 1.00 82.88 91 THR A CA 1
ATOM 715 C C . THR A 1 91 ? 10.871 2.893 3.538 1.00 82.88 91 THR A C 1
ATOM 717 O O . THR A 1 91 ? 11.008 3.380 2.420 1.00 82.88 91 THR A O 1
ATOM 720 N N . LEU A 1 92 ? 11.174 1.613 3.792 1.00 89.31 92 LEU A N 1
ATOM 721 C CA . LEU A 1 92 ? 11.646 0.695 2.755 1.00 89.31 92 LEU A CA 1
ATOM 722 C C . LEU A 1 92 ? 10.542 0.365 1.749 1.00 89.31 92 LEU A C 1
ATOM 724 O O . LEU A 1 92 ? 10.791 0.384 0.549 1.00 89.31 92 LEU A O 1
ATOM 728 N N . GLU A 1 93 ? 9.347 0.014 2.232 1.00 90.25 93 GLU A N 1
ATOM 729 C CA . GLU A 1 93 ? 8.231 -0.350 1.353 1.00 90.25 93 GLU A CA 1
ATOM 730 C C . GLU A 1 93 ? 7.767 0.843 0.508 1.00 90.25 93 GLU A C 1
ATOM 732 O O . GLU A 1 93 ? 7.534 0.674 -0.686 1.00 90.25 93 GLU A O 1
ATOM 737 N N . ASP A 1 94 ? 7.734 2.045 1.081 1.00 86.12 94 ASP A N 1
ATOM 738 C CA . ASP A 1 94 ? 7.371 3.278 0.383 1.00 86.12 94 ASP A CA 1
ATOM 739 C C . ASP A 1 94 ? 8.405 3.621 -0.703 1.00 86.12 94 ASP A C 1
ATOM 741 O O . ASP A 1 94 ? 8.040 3.847 -1.858 1.00 86.12 94 ASP A O 1
ATOM 745 N N . ALA A 1 95 ? 9.703 3.571 -0.3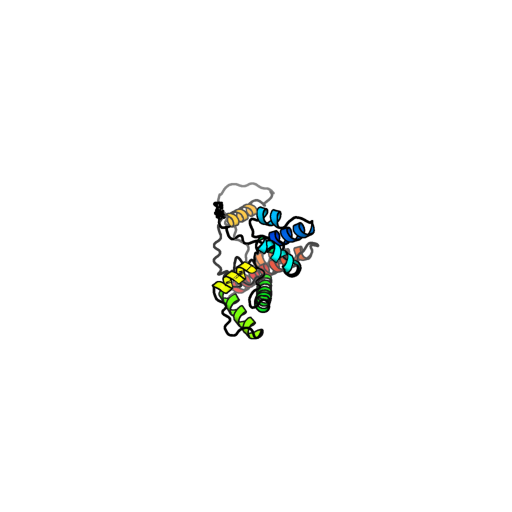75 1.00 89.94 95 ALA A N 1
ATOM 746 C CA . ALA A 1 95 ? 10.778 3.794 -1.345 1.00 89.94 95 ALA A CA 1
ATOM 747 C C . ALA A 1 95 ? 10.765 2.754 -2.477 1.00 89.94 95 ALA A C 1
ATOM 749 O O . ALA A 1 95 ? 10.933 3.091 -3.652 1.00 89.94 95 ALA A O 1
ATOM 750 N N . LEU A 1 96 ? 10.526 1.486 -2.137 1.00 95.00 96 LEU A N 1
ATOM 751 C CA . LEU A 1 96 ? 10.446 0.411 -3.118 1.00 95.00 96 LEU A CA 1
ATOM 752 C C . LEU A 1 96 ? 9.228 0.562 -4.031 1.00 95.00 96 LEU A C 1
ATOM 754 O O . LEU A 1 96 ? 9.328 0.309 -5.231 1.00 95.00 96 LEU A O 1
ATOM 758 N N . TYR A 1 97 ? 8.086 0.979 -3.484 1.00 93.06 97 TYR A N 1
ATOM 759 C CA . TYR A 1 97 ? 6.883 1.217 -4.270 1.00 93.06 97 TYR A CA 1
ATOM 760 C C . TYR A 1 97 ? 7.029 2.420 -5.205 1.00 93.06 97 TYR A C 1
ATOM 762 O O . TYR A 1 97 ? 6.598 2.345 -6.357 1.00 93.06 97 TYR A O 1
ATOM 770 N N . ALA A 1 98 ? 7.682 3.494 -4.755 1.00 90.06 98 ALA A N 1
ATOM 771 C CA . ALA A 1 98 ? 8.006 4.634 -5.607 1.00 90.06 98 ALA A CA 1
ATOM 772 C C . ALA A 1 98 ? 8.889 4.207 -6.791 1.00 90.06 98 ALA A C 1
ATOM 774 O O . ALA A 1 98 ? 8.573 4.504 -7.942 1.00 90.06 98 ALA A O 1
ATOM 775 N N . TRP A 1 99 ? 9.937 3.419 -6.526 1.00 95.12 99 TRP A N 1
ATOM 776 C CA . TRP A 1 99 ? 10.782 2.855 -7.580 1.00 95.12 99 TRP A CA 1
ATOM 777 C C . TRP A 1 99 ? 10.003 1.938 -8.533 1.00 95.12 99 TRP A C 1
ATOM 779 O O . TRP A 1 99 ? 10.124 2.068 -9.748 1.00 95.12 99 TRP A O 1
ATOM 789 N N . PHE A 1 100 ? 9.158 1.047 -8.008 1.00 94.25 100 PHE A N 1
ATOM 790 C CA . PHE A 1 100 ? 8.323 0.167 -8.829 1.00 94.25 100 PHE A CA 1
ATOM 791 C C . PHE A 1 100 ? 7.378 0.960 -9.744 1.00 94.25 100 PHE A C 1
ATOM 793 O O . PHE A 1 100 ? 7.241 0.638 -10.924 1.00 94.25 100 PHE A O 1
ATOM 800 N N . SER A 1 101 ? 6.744 2.006 -9.209 1.00 90.31 101 SER A N 1
ATOM 801 C CA . SER A 1 101 ? 5.830 2.876 -9.957 1.00 90.31 101 SER A CA 1
ATOM 802 C C . SER A 1 101 ? 6.565 3.622 -11.071 1.00 90.31 101 SER A C 1
ATOM 804 O O . SER A 1 101 ? 6.066 3.697 -12.190 1.00 90.31 101 SER A O 1
ATOM 806 N N . HIS A 1 102 ? 7.783 4.093 -10.794 1.00 87.94 102 HIS A N 1
ATOM 807 C CA . HIS A 1 102 ? 8.646 4.701 -11.803 1.00 87.94 102 HIS A CA 1
ATOM 808 C C . HIS A 1 102 ? 8.992 3.717 -12.934 1.00 87.94 102 HIS A C 1
ATOM 810 O O . HIS A 1 102 ? 8.774 4.030 -14.101 1.00 87.94 102 HIS A O 1
ATOM 816 N N . MET A 1 103 ? 9.422 2.493 -12.612 1.00 91.31 103 MET A N 1
ATOM 817 C CA . MET A 1 103 ? 9.703 1.468 -13.631 1.00 91.31 103 MET A CA 1
ATOM 818 C C . MET A 1 103 ? 8.470 1.148 -14.488 1.00 91.31 103 MET A C 1
ATOM 820 O O . MET A 1 103 ? 8.569 1.040 -15.706 1.00 91.31 103 MET A O 1
ATOM 824 N N . ARG A 1 104 ? 7.283 1.067 -13.874 1.00 86.94 104 ARG A N 1
ATOM 825 C CA . ARG A 1 104 ? 6.022 0.874 -14.608 1.00 86.94 104 ARG A CA 1
ATOM 826 C C . ARG A 1 104 ? 5.715 2.036 -15.550 1.00 86.94 104 ARG A C 1
ATOM 828 O O . ARG A 1 104 ? 5.240 1.776 -16.649 1.00 86.94 104 ARG A O 1
ATOM 835 N N . SER A 1 105 ? 5.989 3.278 -15.144 1.00 81.75 105 SER A N 1
ATOM 836 C CA . SER A 1 105 ? 5.781 4.457 -15.999 1.00 81.75 105 SER A CA 1
ATOM 837 C C . SER A 1 105 ? 6.687 4.474 -17.231 1.00 81.75 105 SER A C 1
ATOM 839 O O . SER A 1 105 ? 6.301 5.015 -18.258 1.00 81.75 105 SER A O 1
ATOM 841 N N . LEU A 1 106 ? 7.847 3.815 -17.156 1.00 85.75 106 LEU A N 1
ATOM 842 C CA . LEU A 1 106 ? 8.758 3.618 -18.286 1.00 85.75 106 LEU A CA 1
ATOM 843 C C . LEU A 1 106 ? 8.371 2.422 -19.175 1.00 85.75 106 LEU A C 1
ATOM 845 O O . LEU A 1 106 ? 9.072 2.123 -20.133 1.00 85.75 106 LEU A O 1
ATOM 849 N N . GLY A 1 107 ? 7.288 1.705 -18.854 1.00 83.62 107 GLY A N 1
ATOM 850 C CA . GLY A 1 107 ? 6.896 0.481 -19.558 1.00 83.62 107 GLY A CA 1
ATOM 851 C C . GLY A 1 107 ? 7.750 -0.744 -19.211 1.00 83.62 107 GLY A C 1
ATOM 852 O O . GLY A 1 107 ? 7.525 -1.822 -19.757 1.00 83.62 107 GLY A O 1
ATOM 853 N N . GLU A 1 108 ? 8.683 -0.624 -18.266 1.00 81.62 108 GLU A N 1
ATOM 854 C CA . GLU A 1 108 ? 9.628 -1.689 -17.948 1.00 81.62 108 GLU A CA 1
ATOM 855 C C . GLU A 1 108 ? 8.973 -2.810 -17.112 1.00 81.62 108 GLU A C 1
ATOM 857 O O . GLU A 1 108 ? 8.300 -2.556 -16.095 1.00 81.62 108 GLU A O 1
ATOM 862 N N . PRO A 1 109 ? 9.144 -4.087 -17.502 1.00 84.06 109 PRO A N 1
ATOM 863 C CA . PRO A 1 109 ? 8.631 -5.217 -16.745 1.00 84.06 109 PRO A CA 1
ATOM 864 C C . PRO A 1 109 ? 9.444 -5.440 -15.462 1.00 84.06 109 PRO A C 1
ATOM 866 O O . PRO A 1 109 ? 10.622 -5.786 -15.490 1.00 84.06 109 PRO A O 1
ATOM 869 N N . VAL A 1 110 ? 8.791 -5.317 -14.303 1.00 90.50 110 VAL A N 1
ATOM 870 C CA . VAL A 1 110 ? 9.400 -5.658 -13.010 1.00 90.50 110 VAL A CA 1
ATOM 871 C C . VAL A 1 110 ? 8.940 -7.042 -12.565 1.00 90.50 110 VAL A C 1
ATOM 873 O O . VAL A 1 110 ? 7.759 -7.259 -12.281 1.00 90.50 110 VAL A O 1
ATOM 876 N N . SER A 1 111 ? 9.883 -7.978 -12.465 1.00 91.56 111 SER A N 1
ATOM 877 C CA . SER A 1 111 ? 9.629 -9.335 -11.979 1.00 91.56 111 SER A CA 1
ATOM 878 C C . SER A 1 111 ? 9.628 -9.411 -10.445 1.00 91.56 111 SER A C 1
ATOM 880 O O . SER A 1 111 ? 10.142 -8.539 -9.745 1.00 91.56 111 SER A O 1
ATOM 882 N N . GLY A 1 112 ? 9.046 -10.481 -9.892 1.00 92.12 112 GLY A N 1
ATOM 883 C CA . GLY A 1 112 ? 9.074 -10.745 -8.445 1.00 92.12 112 GLY A CA 1
ATOM 884 C C . GLY A 1 112 ? 10.487 -10.850 -7.869 1.00 92.12 112 GLY A C 1
ATOM 885 O O . GLY A 1 112 ? 10.763 -10.171 -6.880 1.00 92.12 112 GLY A O 1
ATOM 886 N N . PRO A 1 113 ? 11.383 -11.647 -8.480 1.00 93.69 113 PRO A N 1
ATOM 887 C CA . PRO A 1 113 ? 12.781 -11.723 -8.068 1.00 93.69 113 PRO A CA 1
ATOM 888 C C . PRO A 1 113 ? 13.493 -10.367 -8.099 1.00 93.69 113 PRO A C 1
ATOM 890 O O . PRO A 1 113 ? 14.136 -10.014 -7.115 1.00 93.69 113 PRO A O 1
ATOM 893 N N . LEU A 1 114 ? 13.297 -9.574 -9.161 1.00 94.06 114 LEU A N 1
ATOM 894 C CA . LEU A 1 114 ? 13.896 -8.241 -9.280 1.00 94.06 114 LEU A CA 1
ATOM 895 C C . LEU A 1 114 ? 13.411 -7.303 -8.167 1.00 94.06 114 LEU A C 1
ATOM 897 O O . LEU A 1 114 ? 14.194 -6.585 -7.549 1.00 94.06 114 LEU A O 1
ATOM 901 N N . LEU A 1 115 ? 12.116 -7.344 -7.859 1.00 95.06 115 LEU A N 1
ATOM 902 C CA . LEU A 1 115 ? 11.535 -6.558 -6.777 1.00 95.06 115 LEU A CA 1
ATOM 903 C C . LEU A 1 115 ? 12.092 -6.971 -5.401 1.00 95.06 115 LEU A C 1
ATOM 905 O O . LEU A 1 115 ? 12.335 -6.113 -4.553 1.00 95.06 115 LEU A O 1
ATOM 909 N N . CYS A 1 116 ? 12.335 -8.268 -5.179 1.00 95.88 116 CYS A N 1
ATOM 910 C CA . CYS A 1 116 ? 12.989 -8.766 -3.967 1.00 95.88 116 CYS A CA 1
ATOM 911 C C . CYS A 1 116 ? 14.453 -8.318 -3.865 1.00 95.88 116 CYS A C 1
ATOM 913 O O . CYS A 1 116 ? 14.883 -7.893 -2.793 1.00 95.88 116 CYS A O 1
ATOM 915 N N . GLU A 1 117 ? 15.210 -8.391 -4.958 1.00 95.94 117 GLU A N 1
ATOM 916 C CA . GLU A 1 117 ? 16.596 -7.923 -5.011 1.00 95.94 117 GLU A CA 1
ATOM 917 C C . GLU A 1 117 ? 16.681 -6.425 -4.702 1.00 95.94 117 GLU A C 1
ATOM 919 O O . GLU A 1 117 ? 17.447 -6.009 -3.825 1.00 95.94 117 GLU A O 1
ATOM 924 N N . LYS A 1 118 ? 15.809 -5.627 -5.329 1.00 96.50 118 LYS A N 1
ATOM 925 C CA . LYS A 1 118 ? 15.736 -4.188 -5.086 1.00 96.50 118 LYS A CA 1
ATOM 926 C C . LYS A 1 118 ? 15.373 -3.860 -3.641 1.00 96.50 118 LYS A C 1
ATOM 928 O O . LYS A 1 118 ? 15.959 -2.954 -3.051 1.00 96.50 118 LYS A O 1
ATOM 933 N N . ALA A 1 119 ? 14.467 -4.628 -3.036 1.00 95.88 119 ALA A N 1
ATOM 934 C CA . ALA A 1 119 ? 14.121 -4.480 -1.626 1.00 95.88 119 ALA A CA 1
ATOM 935 C C . ALA A 1 119 ? 15.328 -4.715 -0.703 1.00 95.88 119 ALA A C 1
ATOM 937 O O . ALA A 1 119 ? 15.527 -3.973 0.257 1.00 95.88 119 ALA A O 1
ATOM 938 N N . LEU A 1 120 ? 16.152 -5.728 -0.985 1.00 95.81 120 LEU A N 1
ATOM 939 C CA . LEU A 1 120 ? 17.363 -6.004 -0.206 1.00 95.81 120 LEU A CA 1
ATOM 940 C C . LEU A 1 120 ? 18.413 -4.900 -0.387 1.00 95.81 120 LEU A C 1
ATOM 942 O O . LEU A 1 120 ? 19.035 -4.482 0.589 1.00 95.81 120 LEU A O 1
ATOM 946 N N . GLU A 1 121 ? 18.596 -4.409 -1.614 1.00 95.69 121 GLU A N 1
ATOM 947 C CA . GLU A 1 121 ? 19.493 -3.290 -1.922 1.00 95.69 121 GLU A CA 1
ATOM 948 C C . GLU A 1 121 ? 19.089 -2.020 -1.163 1.00 95.69 121 GLU A C 1
ATOM 950 O O . GLU A 1 121 ? 19.909 -1.421 -0.465 1.00 95.69 121 GLU A O 1
ATOM 955 N N . MET A 1 122 ? 17.816 -1.634 -1.255 1.00 95.31 122 MET A N 1
ATOM 956 C CA . MET A 1 122 ? 17.286 -0.461 -0.565 1.00 95.31 122 MET A CA 1
ATOM 957 C C . MET A 1 122 ? 17.352 -0.617 0.954 1.00 95.31 122 MET A C 1
ATOM 959 O O . MET A 1 122 ? 17.703 0.337 1.641 1.00 95.31 122 MET A O 1
ATOM 963 N N . ASN A 1 123 ? 17.106 -1.815 1.493 1.00 94.19 123 ASN A N 1
ATOM 964 C CA . ASN A 1 123 ? 17.242 -2.063 2.928 1.00 94.19 123 ASN A CA 1
ATOM 965 C C . ASN A 1 123 ? 18.678 -1.812 3.412 1.00 94.19 123 ASN A C 1
ATOM 967 O O . ASN A 1 123 ? 18.858 -1.203 4.461 1.00 94.19 123 ASN A O 1
ATOM 971 N N . ARG A 1 124 ? 19.698 -2.212 2.635 1.00 93.44 124 ARG A N 1
ATOM 972 C CA . ARG A 1 124 ? 21.104 -1.901 2.951 1.00 93.44 124 ARG A CA 1
ATOM 973 C C . ARG A 1 124 ? 21.381 -0.397 2.898 1.00 93.44 124 ARG A C 1
ATOM 975 O O . ARG A 1 124 ? 21.999 0.130 3.815 1.00 93.44 124 ARG A O 1
ATOM 982 N N . LYS A 1 125 ? 20.896 0.292 1.859 1.00 92.81 125 LYS A N 1
ATOM 983 C CA . LYS A 1 125 ? 21.082 1.746 1.676 1.00 92.81 125 LYS A CA 1
ATOM 984 C C . LYS A 1 125 ? 20.412 2.586 2.762 1.00 92.81 125 LYS A C 1
ATOM 986 O O . LYS A 1 125 ? 20.903 3.655 3.088 1.00 92.81 125 LYS A O 1
ATOM 991 N N . LEU A 1 126 ? 19.302 2.099 3.307 1.00 89.25 126 LEU A N 1
ATOM 992 C CA . LEU A 1 126 ? 18.551 2.760 4.373 1.00 89.25 126 LEU A CA 1
ATOM 993 C C . LEU A 1 126 ? 19.022 2.354 5.779 1.00 89.25 126 LEU A C 1
ATOM 995 O O . LEU A 1 126 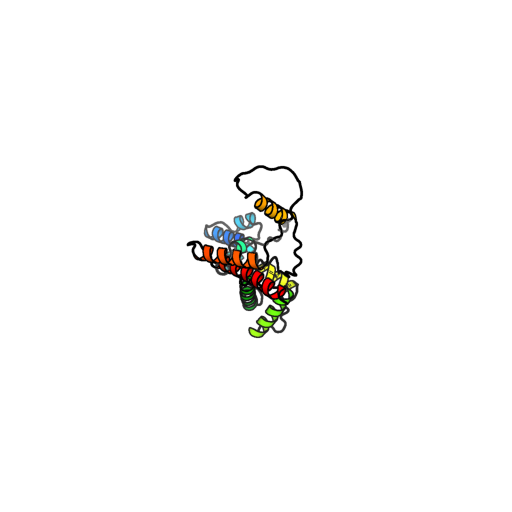? 18.327 2.655 6.746 1.00 89.25 126 LEU A O 1
ATOM 999 N N . ASN A 1 127 ? 20.145 1.629 5.903 1.00 88.81 127 ASN A N 1
ATOM 1000 C CA . ASN A 1 127 ? 20.629 1.069 7.172 1.00 88.81 127 ASN A CA 1
ATOM 1001 C C . ASN A 1 127 ? 19.533 0.292 7.933 1.00 88.81 127 ASN A C 1
ATOM 1003 O O . ASN A 1 127 ? 19.427 0.353 9.157 1.00 88.81 127 ASN A O 1
ATOM 1007 N N . GLY A 1 128 ? 18.687 -0.423 7.185 1.00 85.38 128 GLY A N 1
ATOM 1008 C CA . GLY A 1 128 ? 17.603 -1.232 7.721 1.00 85.38 128 GLY A CA 1
ATOM 1009 C C . GLY A 1 128 ? 18.101 -2.493 8.425 1.00 85.38 128 GLY A C 1
ATOM 1010 O O . GLY A 1 128 ? 19.293 -2.792 8.469 1.00 85.38 128 GLY A O 1
ATOM 1011 N N . ASN A 1 129 ? 17.163 -3.271 8.968 1.00 87.25 129 ASN A N 1
ATOM 1012 C CA . ASN A 1 129 ? 17.479 -4.498 9.700 1.00 87.25 129 ASN A CA 1
ATOM 1013 C C . ASN A 1 129 ? 18.339 -5.458 8.837 1.00 87.25 129 ASN A C 1
ATOM 1015 O O . ASN A 1 129 ? 17.880 -5.831 7.751 1.00 87.25 129 ASN A O 1
ATOM 1019 N N . PRO A 1 130 ? 19.533 -5.888 9.296 1.00 86.88 130 PRO A N 1
ATOM 1020 C CA . PRO A 1 130 ? 20.401 -6.800 8.546 1.00 86.88 130 PRO A CA 1
ATOM 1021 C C . PRO A 1 130 ? 19.774 -8.184 8.316 1.00 86.88 130 PRO A C 1
ATOM 1023 O O . PRO A 1 130 ? 20.051 -8.821 7.302 1.00 86.88 130 PRO A O 1
ATOM 1026 N N . ASP A 1 131 ? 18.861 -8.614 9.188 1.00 91.00 131 ASP A N 1
ATOM 1027 C CA . ASP A 1 131 ? 18.143 -9.889 9.078 1.00 91.00 131 ASP A CA 1
ATOM 1028 C C . ASP A 1 131 ? 16.902 -9.804 8.176 1.00 91.00 131 ASP A C 1
ATOM 1030 O O . ASP A 1 131 ? 16.124 -10.760 8.059 1.00 91.00 131 ASP A O 1
ATOM 1034 N N . PHE A 1 132 ? 16.664 -8.649 7.545 1.00 91.50 132 PHE A N 1
ATOM 1035 C CA . PHE A 1 132 ? 15.543 -8.480 6.635 1.00 91.50 132 PHE A CA 1
ATOM 1036 C C . PHE A 1 132 ? 15.649 -9.451 5.456 1.00 91.50 132 PHE A C 1
ATOM 1038 O O . PHE A 1 132 ? 16.620 -9.460 4.700 1.00 91.50 132 PHE A O 1
ATOM 1045 N N . LYS A 1 133 ? 14.590 -10.242 5.261 1.00 92.44 133 LYS A N 1
ATOM 1046 C CA . LYS A 1 133 ? 14.463 -11.151 4.123 1.00 92.44 133 LYS A CA 1
ATOM 1047 C C . LYS A 1 133 ? 13.283 -10.742 3.258 1.00 92.44 133 LYS A C 1
ATOM 1049 O O . LYS A 1 133 ? 12.134 -10.782 3.709 1.00 92.44 133 LYS A O 1
ATOM 1054 N N . ALA A 1 134 ? 13.559 -10.475 1.983 1.00 93.88 134 ALA A N 1
ATOM 1055 C CA . ALA A 1 134 ? 12.557 -10.316 0.932 1.00 93.88 134 ALA A CA 1
ATOM 1056 C C . ALA A 1 134 ? 11.938 -11.677 0.540 1.00 93.88 134 ALA A C 1
ATOM 1058 O O . ALA A 1 134 ? 11.986 -12.116 -0.605 1.00 93.88 134 ALA A O 1
ATOM 1059 N N . SER A 1 135 ? 11.400 -12.385 1.537 1.00 94.44 135 SER A N 1
ATOM 1060 C CA . SER A 1 135 ? 10.775 -13.701 1.393 1.00 94.44 135 SER A CA 1
ATOM 1061 C C . SER A 1 135 ? 9.545 -13.660 0.483 1.00 94.44 135 SER A C 1
ATOM 1063 O O . SER A 1 135 ? 8.913 -12.615 0.314 1.00 94.44 135 SER A O 1
ATOM 1065 N N . SER A 1 136 ? 9.136 -14.824 -0.023 1.00 92.00 136 SER A N 1
ATOM 1066 C CA . SER A 1 136 ? 7.899 -14.985 -0.801 1.00 92.00 136 SER A CA 1
ATOM 1067 C C . SER A 1 136 ? 6.668 -14.432 -0.070 1.00 92.00 136 SER A C 1
ATOM 1069 O O . SER A 1 136 ? 5.860 -13.712 -0.656 1.00 92.00 136 SER A O 1
ATOM 1071 N N . GLY A 1 137 ? 6.553 -14.694 1.236 1.00 92.69 137 GLY A N 1
ATOM 1072 C CA . GLY A 1 137 ? 5.466 -14.178 2.069 1.00 92.69 137 GLY A CA 1
ATOM 1073 C C . GLY A 1 137 ? 5.510 -12.660 2.267 1.00 92.69 137 GLY A C 1
ATOM 1074 O O . GLY A 1 137 ? 4.460 -12.017 2.325 1.00 92.69 137 GLY A O 1
ATOM 1075 N N . TRP A 1 138 ? 6.705 -12.067 2.350 1.00 93.94 138 TRP A N 1
ATOM 1076 C CA . TRP A 1 138 ? 6.853 -10.611 2.391 1.00 93.94 138 TRP A CA 1
ATOM 1077 C C . TRP A 1 138 ? 6.459 -9.982 1.049 1.00 93.94 138 TRP A C 1
ATOM 1079 O O . TRP A 1 138 ? 5.618 -9.085 1.034 1.00 93.94 138 TRP A O 1
ATOM 1089 N N . LEU A 1 139 ? 6.954 -10.525 -0.066 1.00 93.38 139 LEU A N 1
ATOM 1090 C CA . LEU A 1 139 ? 6.628 -10.065 -1.417 1.00 93.38 139 LEU A CA 1
ATOM 1091 C C . LEU A 1 139 ? 5.118 -10.125 -1.693 1.00 93.38 139 LEU A C 1
ATOM 1093 O O . LEU A 1 139 ? 4.543 -9.168 -2.205 1.00 93.38 139 LEU A O 1
ATOM 1097 N N . ALA A 1 140 ? 4.450 -11.222 -1.324 1.00 90.62 140 ALA A N 1
ATOM 1098 C CA . ALA A 1 140 ? 3.002 -11.360 -1.487 1.00 90.62 140 ALA A CA 1
ATOM 1099 C C . ALA A 1 140 ? 2.226 -10.280 -0.713 1.00 90.62 140 ALA A C 1
ATOM 1101 O O . ALA A 1 140 ? 1.245 -9.722 -1.209 1.00 90.62 140 ALA A O 1
ATOM 1102 N N . ARG A 1 141 ? 2.686 -9.940 0.497 1.00 89.69 141 ARG A N 1
ATOM 1103 C CA . ARG A 1 141 ? 2.091 -8.870 1.308 1.00 89.69 141 ARG A CA 1
ATOM 1104 C C . ARG A 1 141 ? 2.369 -7.488 0.733 1.00 89.69 141 ARG A C 1
ATOM 1106 O O . ARG A 1 141 ? 1.445 -6.684 0.711 1.00 89.69 141 ARG A O 1
ATOM 1113 N N . PHE A 1 142 ? 3.586 -7.229 0.260 1.00 90.88 142 PHE A N 1
ATOM 1114 C CA . PHE A 1 142 ? 3.937 -5.991 -0.436 1.00 90.88 142 PHE A CA 1
ATOM 1115 C C . PHE A 1 142 ? 3.013 -5.778 -1.642 1.00 90.88 142 PHE A C 1
ATOM 1117 O O . PHE A 1 142 ? 2.295 -4.783 -1.708 1.00 90.88 142 PHE A O 1
ATOM 1124 N N . LYS A 1 143 ? 2.902 -6.783 -2.519 1.00 89.31 143 LYS A N 1
ATOM 1125 C CA . LYS A 1 143 ? 1.985 -6.760 -3.667 1.00 89.31 143 LYS A CA 1
ATOM 1126 C C . LYS A 1 143 ? 0.546 -6.458 -3.264 1.00 89.31 143 LYS A C 1
ATOM 1128 O O . LYS A 1 143 ? -0.086 -5.575 -3.831 1.00 89.31 143 LYS A O 1
ATOM 1133 N N . SER A 1 144 ? 0.039 -7.165 -2.254 1.00 86.38 144 SER A N 1
ATOM 1134 C CA . SER A 1 144 ? -1.329 -6.980 -1.767 1.00 86.38 144 SER A CA 1
ATOM 1135 C C . SER A 1 144 ? -1.576 -5.586 -1.186 1.00 86.38 144 SER A C 1
ATOM 1137 O O . SER A 1 144 ? -2.694 -5.090 -1.308 1.00 86.38 144 SER A O 1
ATOM 1139 N N . ARG A 1 145 ? -0.583 -4.966 -0.536 1.00 84.69 145 ARG A N 1
ATOM 1140 C CA . ARG A 1 145 ? -0.705 -3.611 0.028 1.00 84.69 145 ARG A CA 1
ATOM 1141 C C . ARG A 1 145 ? -0.757 -2.540 -1.051 1.00 84.69 145 ARG A C 1
ATOM 1143 O O . ARG A 1 145 ? -1.496 -1.577 -0.889 1.00 84.69 145 ARG A O 1
ATOM 1150 N N . HIS A 1 146 ? -0.015 -2.743 -2.132 1.00 84.69 146 HIS A N 1
ATOM 1151 C CA . HIS A 1 146 ? 0.143 -1.779 -3.216 1.00 84.69 146 HIS A CA 1
ATOM 1152 C C . HIS A 1 146 ? -0.713 -2.089 -4.456 1.00 84.69 146 HIS A C 1
ATOM 1154 O O . HIS A 1 146 ? -0.548 -1.452 -5.487 1.00 84.69 146 HIS A O 1
ATOM 1160 N N . GLY A 1 147 ? -1.621 -3.071 -4.384 1.00 83.62 147 GLY A N 1
ATOM 1161 C CA . GLY A 1 147 ? -2.500 -3.422 -5.509 1.00 83.62 147 GLY A CA 1
ATOM 1162 C C . GLY A 1 147 ? -1.764 -3.999 -6.725 1.00 83.62 147 GLY A C 1
ATOM 1163 O O . GLY A 1 147 ? -2.225 -3.869 -7.854 1.00 83.62 147 GLY A O 1
ATOM 1164 N N . ILE A 1 148 ? -0.609 -4.636 -6.519 1.00 87.25 148 ILE A N 1
ATOM 1165 C CA . ILE A 1 148 ? 0.214 -5.184 -7.601 1.00 87.25 148 ILE A CA 1
ATOM 1166 C C . ILE A 1 148 ? -0.257 -6.607 -7.917 1.00 87.25 148 ILE A C 1
ATOM 1168 O O . ILE A 1 148 ? 0.107 -7.564 -7.230 1.00 87.25 148 ILE A O 1
ATOM 1172 N N . HIS A 1 149 ? -1.065 -6.750 -8.966 1.00 76.38 149 HIS A N 1
ATOM 1173 C CA . HIS A 1 149 ? -1.666 -8.032 -9.355 1.00 76.38 149 HIS A CA 1
ATOM 1174 C C . HIS A 1 149 ? -0.863 -8.790 -10.424 1.00 76.38 149 HIS A C 1
ATOM 1176 O O . HIS A 1 149 ? -0.815 -10.016 -10.383 1.00 76.38 149 HIS A O 1
ATOM 1182 N N . HIS A 1 150 ? -0.152 -8.077 -11.304 1.00 69.06 150 HIS A N 1
ATOM 1183 C CA . HIS A 1 150 ? 0.689 -8.661 -12.353 1.00 69.06 150 HIS A CA 1
ATOM 1184 C C . HIS A 1 150 ? 2.104 -8.073 -12.300 1.00 69.06 150 HIS A C 1
ATOM 1186 O O . HIS A 1 150 ? 2.336 -6.922 -12.673 1.00 69.06 150 HIS A O 1
ATOM 1192 N N . LEU A 1 151 ? 3.064 -8.879 -11.837 1.00 68.38 151 LEU A N 1
ATOM 1193 C CA . LEU A 1 151 ? 4.481 -8.622 -12.086 1.00 68.38 151 LEU A CA 1
ATOM 1194 C C . LEU A 1 151 ? 4.803 -9.280 -13.415 1.00 68.38 151 LEU A C 1
ATOM 1196 O O . LEU A 1 151 ? 4.984 -10.495 -13.476 1.00 68.38 151 LEU A O 1
ATOM 1200 N N . GLY A 1 152 ? 4.746 -8.486 -14.478 1.00 48.69 152 GLY A N 1
ATOM 1201 C CA . GLY A 1 152 ? 5.014 -8.979 -15.814 1.00 48.69 152 GLY A CA 1
ATOM 1202 C C . GLY A 1 152 ? 6.456 -9.454 -15.879 1.00 48.69 152 GLY A C 1
ATOM 1203 O O . GLY A 1 152 ? 7.369 -8.643 -15.848 1.00 48.69 152 GLY A O 1
ATOM 1204 N N . VAL A 1 153 ? 6.651 -10.762 -15.986 1.00 42.97 153 VAL A N 1
ATOM 1205 C CA . VAL A 1 153 ? 7.641 -11.272 -16.924 1.00 42.97 153 VAL A CA 1
ATOM 1206 C C . VAL A 1 153 ? 6.870 -11.348 -18.233 1.00 42.97 153 VAL A C 1
ATOM 1208 O O . VAL A 1 153 ? 6.224 -12.353 -18.512 1.00 42.97 153 VAL A O 1
ATOM 1211 N N . HIS A 1 154 ? 6.869 -10.262 -19.008 1.00 38.59 154 HIS A N 1
ATOM 1212 C CA . HIS A 1 154 ? 6.660 -10.410 -20.443 1.00 38.59 154 HIS A CA 1
ATOM 1213 C C . HIS A 1 154 ? 7.927 -11.088 -20.967 1.00 38.59 154 HIS A C 1
ATOM 1215 O O . HIS A 1 154 ? 8.839 -10.453 -21.476 1.00 38.59 154 HIS A O 1
ATOM 1221 N N . HIS A 1 155 ? 8.017 -12.402 -20.770 1.00 36.03 155 HIS A N 1
ATOM 1222 C CA . HIS A 1 155 ? 8.608 -13.202 -21.820 1.00 36.03 155 HIS A CA 1
ATOM 1223 C C . HIS A 1 155 ? 7.613 -13.044 -22.962 1.00 36.03 155 HIS A C 1
ATOM 1225 O O . HIS A 1 155 ? 6.429 -13.319 -22.762 1.00 36.03 155 HIS A O 1
ATOM 1231 N N . GLU A 1 156 ? 8.052 -12.506 -24.094 1.00 35.16 156 GLU A N 1
ATOM 1232 C CA . GLU A 1 156 ? 7.328 -12.579 -25.358 1.00 35.16 156 GLU A CA 1
ATOM 1233 C C . GLU A 1 156 ? 6.969 -14.043 -25.649 1.00 35.16 156 GLU A C 1
ATOM 1235 O O . GLU A 1 156 ? 7.637 -14.771 -26.370 1.00 35.16 156 GLU A O 1
ATOM 1240 N N . LYS A 1 157 ? 5.880 -14.505 -25.056 1.00 37.34 157 LYS A N 1
ATOM 1241 C CA . LYS A 1 157 ? 4.963 -15.422 -25.689 1.00 37.34 157 LYS A CA 1
ATOM 1242 C C . LYS A 1 157 ? 3.697 -14.617 -25.812 1.00 37.34 157 LYS A C 1
ATOM 1244 O O . LYS A 1 157 ? 2.871 -14.570 -24.904 1.00 37.34 157 LYS A O 1
ATOM 1249 N N . LEU A 1 158 ? 3.617 -13.928 -26.944 1.00 37.34 158 LEU A N 1
ATOM 1250 C CA . LEU A 1 158 ? 2.366 -13.549 -27.572 1.00 37.34 158 LEU A CA 1
ATOM 1251 C C . LEU A 1 158 ? 1.538 -14.834 -27.736 1.00 37.34 158 LEU A C 1
ATOM 1253 O O . LEU A 1 158 ? 1.511 -15.442 -28.799 1.00 37.34 158 LEU A O 1
ATOM 1257 N N . SER A 1 159 ? 0.897 -15.289 -26.660 1.00 44.88 159 SER A N 1
ATOM 1258 C CA . SER A 1 159 ? -0.308 -16.094 -26.777 1.00 44.88 159 SER A CA 1
ATOM 1259 C C . SER A 1 159 ? -1.394 -15.091 -27.105 1.00 44.88 159 SER A C 1
ATOM 1261 O O . SER A 1 159 ? -2.053 -14.540 -26.227 1.00 44.88 159 SER A O 1
ATOM 1263 N N . VAL A 1 160 ? -1.454 -14.756 -28.390 1.00 39.50 160 VAL A N 1
ATOM 1264 C CA . VAL A 1 160 ? -2.580 -14.057 -28.980 1.00 39.50 160 VAL A CA 1
ATOM 1265 C C . VAL A 1 160 ? -3.762 -14.996 -28.788 1.00 39.50 160 VAL A C 1
ATOM 1267 O O . VAL A 1 160 ? -3.880 -15.986 -29.504 1.00 39.50 160 VAL A O 1
ATOM 1270 N N . ASP A 1 161 ? -4.620 -14.719 -27.806 1.00 40.12 161 ASP A N 1
ATOM 1271 C CA . ASP A 1 161 ? -5.982 -15.220 -27.902 1.00 40.12 161 ASP A CA 1
ATOM 1272 C C . ASP A 1 161 ? -6.553 -14.603 -29.181 1.00 40.12 161 ASP A C 1
ATOM 1274 O O . ASP A 1 161 ? -6.710 -13.389 -29.338 1.00 40.12 161 ASP A O 1
ATOM 1278 N N . GLN A 1 162 ? -6.740 -15.489 -30.150 1.00 52.09 162 GLN A N 1
ATOM 1279 C CA . GLN A 1 162 ? -6.938 -15.213 -31.559 1.00 52.09 162 GLN A CA 1
ATOM 1280 C C . GLN A 1 162 ? -8.284 -14.578 -31.986 1.00 52.09 162 GLN A C 1
ATOM 1282 O O . GLN A 1 162 ? -8.380 -14.285 -33.176 1.00 52.09 162 GLN A O 1
ATOM 1287 N N . PRO A 1 163 ? -9.299 -14.265 -31.141 1.00 47.25 163 PRO A N 1
ATOM 1288 C CA . PRO A 1 163 ? -10.520 -13.645 -31.669 1.00 47.25 163 PRO A CA 1
ATOM 1289 C C . PRO A 1 163 ? -10.368 -12.149 -31.994 1.00 47.25 163 PRO A C 1
ATOM 1291 O O . PRO A 1 163 ? -10.867 -11.685 -33.015 1.00 47.25 163 PRO A O 1
ATOM 1294 N N . ALA A 1 164 ? -9.660 -11.372 -31.163 1.00 45.47 164 ALA A N 1
ATOM 1295 C CA . ALA A 1 164 ? -9.636 -9.907 -31.302 1.00 45.47 164 ALA A CA 1
ATOM 1296 C C . ALA A 1 164 ? -8.712 -9.424 -32.437 1.00 45.47 164 ALA A C 1
ATOM 1298 O O . ALA A 1 164 ? -9.045 -8.492 -33.167 1.00 45.47 164 ALA A O 1
ATOM 1299 N N . ALA A 1 165 ? -7.578 -10.103 -32.638 1.00 41.91 165 ALA A N 1
ATOM 1300 C CA . ALA A 1 165 ? -6.660 -9.813 -33.742 1.00 41.91 165 ALA A CA 1
ATOM 1301 C C . ALA A 1 165 ? -7.208 -10.255 -35.114 1.00 41.91 165 ALA A C 1
ATOM 1303 O O . ALA A 1 165 ? -6.729 -9.777 -36.140 1.00 41.91 165 ALA A O 1
ATOM 1304 N N . GLN A 1 166 ? -8.192 -11.163 -35.147 1.00 42.66 166 GLN A N 1
ATOM 1305 C CA . GLN A 1 166 ? -8.928 -11.499 -36.371 1.00 42.66 166 GLN A CA 1
ATOM 1306 C C . GLN A 1 166 ? -10.030 -10.472 -36.661 1.00 42.66 166 GLN A C 1
ATOM 1308 O O . GLN A 1 166 ? -10.172 -10.071 -37.812 1.00 42.66 166 GLN A O 1
ATOM 1313 N N . CYS A 1 167 ? -10.707 -9.964 -35.625 1.00 44.88 167 CYS A N 1
ATOM 1314 C CA . CYS A 1 167 ? -11.732 -8.922 -35.752 1.00 44.88 167 CYS A CA 1
ATOM 1315 C C . CYS A 1 167 ? -11.172 -7.620 -36.365 1.00 44.88 167 CYS A C 1
ATOM 1317 O O . CYS A 1 167 ? -11.758 -7.072 -37.291 1.00 44.88 167 CYS A O 1
ATOM 1319 N N . LEU A 1 168 ? -9.977 -7.186 -35.941 1.00 41.12 168 LEU A N 1
ATOM 1320 C CA . LEU A 1 168 ? -9.329 -5.976 -36.478 1.00 41.12 168 LEU A CA 1
ATOM 1321 C C . LEU A 1 168 ? -8.811 -6.122 -37.918 1.00 41.12 168 LEU A C 1
ATOM 1323 O O . LEU A 1 168 ? -8.647 -5.125 -38.613 1.00 41.12 168 LEU A O 1
ATOM 1327 N N . LYS A 1 169 ? -8.538 -7.345 -38.391 1.00 43.59 169 LYS A N 1
ATOM 1328 C CA . LYS A 1 169 ? -8.093 -7.564 -39.779 1.00 43.59 169 LYS A CA 1
ATOM 1329 C C . LYS A 1 169 ? -9.246 -7.514 -40.779 1.00 43.59 169 LYS A C 1
ATOM 1331 O O . LYS A 1 169 ? -8.997 -7.188 -41.933 1.00 43.59 169 LYS A O 1
ATOM 1336 N N . GLN A 1 170 ? -10.467 -7.840 -40.347 1.00 43.75 170 GLN A N 1
ATOM 1337 C CA . GLN A 1 170 ? -11.657 -7.792 -41.200 1.00 43.75 170 GLN A CA 1
ATOM 1338 C C . GLN A 1 170 ? -12.196 -6.365 -41.369 1.00 43.75 170 GLN A C 1
ATOM 1340 O O . GLN A 1 170 ? -12.673 -6.036 -42.445 1.00 43.75 170 GLN A O 1
ATOM 1345 N N . GLU A 1 171 ? -12.051 -5.483 -40.374 1.00 44.91 171 GLU A N 1
ATOM 1346 C CA . GLU A 1 171 ? -12.515 -4.090 -40.513 1.00 44.91 171 GLU A CA 1
ATOM 1347 C C . GLU A 1 171 ? -11.700 -3.262 -41.521 1.00 44.91 171 GLU A C 1
ATOM 1349 O O . GLU A 1 171 ? -12.227 -2.328 -42.118 1.00 44.91 171 GLU A O 1
ATOM 1354 N N . PHE A 1 172 ? -10.432 -3.608 -41.770 1.00 41.91 172 PHE A N 1
ATOM 1355 C CA . PHE A 1 172 ? -9.591 -2.872 -42.724 1.00 41.91 172 PHE A CA 1
ATOM 1356 C C . PHE A 1 172 ? -9.797 -3.280 -44.192 1.00 41.91 172 PHE A C 1
ATOM 1358 O O . PHE A 1 172 ? -9.304 -2.583 -45.078 1.00 41.91 172 PHE A O 1
ATOM 1365 N N . THR A 1 173 ? -10.504 -4.381 -44.479 1.00 40.72 173 THR A N 1
ATOM 1366 C CA . THR A 1 173 ? -10.774 -4.802 -45.867 1.00 40.72 173 THR A CA 1
ATOM 1367 C C . THR A 1 173 ? -11.979 -4.110 -46.503 1.00 40.72 173 THR A C 1
ATOM 1369 O O . THR A 1 173 ? -12.074 -4.121 -47.727 1.00 40.72 173 THR A O 1
ATOM 1372 N N . ASP A 1 174 ? -12.833 -3.448 -45.718 1.00 41.09 174 ASP A N 1
ATOM 1373 C CA . ASP A 1 174 ? -14.110 -2.895 -46.203 1.00 41.09 174 ASP A CA 1
ATOM 1374 C C . ASP A 1 174 ? -14.068 -1.395 -46.556 1.00 41.09 174 ASP A C 1
ATOM 1376 O O . ASP A 1 174 ? -15.078 -0.823 -46.956 1.00 41.09 174 ASP A O 1
ATOM 1380 N N . PHE A 1 175 ? -12.900 -0.748 -46.501 1.00 38.53 175 PHE A N 1
ATOM 1381 C CA . PHE A 1 175 ? -12.716 0.620 -47.006 1.00 38.53 175 PHE A CA 1
ATOM 1382 C C . PHE A 1 175 ? -11.933 0.632 -48.324 1.00 38.53 175 PHE A C 1
ATOM 1384 O O . PHE A 1 175 ? -10.776 1.043 -48.395 1.00 38.53 175 PHE A O 1
ATOM 1391 N N . LYS A 1 176 ? -12.593 0.213 -49.403 1.00 41.28 176 LYS A N 1
ATOM 1392 C CA . LYS A 1 176 ? -12.331 0.761 -50.738 1.00 41.28 176 LYS A CA 1
ATOM 1393 C C . LYS A 1 176 ? -13.660 1.201 -51.325 1.00 41.28 176 LYS A C 1
ATOM 1395 O O . LYS A 1 176 ? -14.446 0.383 -51.787 1.00 41.28 176 LYS A O 1
ATOM 1400 N N . THR A 1 177 ? -13.905 2.502 -51.232 1.00 37.75 177 THR A N 1
ATOM 1401 C CA . THR A 1 177 ? -14.970 3.186 -51.956 1.00 37.75 177 THR A CA 1
ATOM 1402 C C . THR A 1 177 ? -14.738 3.090 -53.458 1.00 37.75 177 THR A C 1
ATOM 1404 O O . THR A 1 177 ? -13.606 3.139 -53.939 1.00 37.75 177 THR A O 1
ATOM 1407 N N . GLU A 1 178 ? -15.870 2.925 -54.122 1.00 47.25 178 GLU A N 1
ATOM 1408 C CA . GLU A 1 178 ? -16.151 2.836 -55.546 1.00 47.25 178 GLU A CA 1
ATOM 1409 C C . GLU A 1 178 ? -15.435 3.905 -56.383 1.00 47.25 178 GLU A C 1
ATOM 1411 O O . GLU A 1 178 ? -15.448 5.074 -56.013 1.00 47.25 178 GLU A O 1
ATOM 1416 N N . GLU A 1 179 ? -14.855 3.490 -57.514 1.00 42.75 179 GLU A N 1
ATOM 1417 C CA . GLU A 1 179 ? -14.943 4.195 -58.804 1.00 42.75 179 GLU A CA 1
ATOM 1418 C C . GLU A 1 179 ? -14.503 3.245 -59.949 1.00 42.75 179 GLU A C 1
ATOM 1420 O O . GLU A 1 179 ? -13.344 2.850 -60.057 1.00 42.75 179 GLU A O 1
ATOM 1425 N N . ASP A 1 180 ? -15.516 2.824 -60.715 1.00 39.12 180 ASP A N 1
ATOM 1426 C CA . ASP A 1 180 ? -15.612 2.376 -62.117 1.00 39.12 180 ASP A CA 1
ATOM 1427 C C . ASP A 1 180 ? -14.526 1.528 -62.816 1.00 39.12 180 ASP A C 1
ATOM 1429 O O . ASP A 1 180 ? -13.434 1.989 -63.146 1.00 39.12 180 ASP A O 1
ATOM 1433 N N . SER A 1 181 ? -14.933 0.320 -63.243 1.00 36.25 181 SER A N 1
ATOM 1434 C CA . SER A 1 181 ? -15.100 -0.073 -64.665 1.00 36.25 181 SER A CA 1
ATOM 1435 C C . SER A 1 181 ? -14.931 -1.587 -64.861 1.00 36.25 181 SER A C 1
ATOM 1437 O O . SER A 1 181 ? -13.950 -2.185 -64.427 1.00 36.25 181 SER A O 1
ATOM 1439 N N . ASP A 1 182 ? -15.881 -2.177 -65.587 1.00 43.97 182 ASP A N 1
ATOM 1440 C CA . ASP A 1 182 ? -16.006 -3.585 -65.975 1.00 43.97 182 ASP A CA 1
ATOM 1441 C C . ASP A 1 182 ? -14.720 -4.252 -66.501 1.00 43.97 182 ASP A C 1
ATOM 1443 O O . ASP A 1 182 ? -14.069 -3.708 -67.388 1.00 43.97 182 ASP A O 1
ATOM 1447 N N . VAL A 1 183 ? -14.409 -5.469 -66.026 1.00 38.31 183 VAL A N 1
ATOM 1448 C CA . VAL A 1 183 ? -14.310 -6.712 -66.828 1.00 38.31 183 VAL A CA 1
ATOM 1449 C C . VAL A 1 183 ? -14.101 -7.943 -65.928 1.00 38.31 183 VAL A C 1
ATOM 1451 O O . VAL A 1 183 ? -13.500 -7.888 -64.861 1.00 38.31 183 VAL A O 1
ATOM 1454 N N . GLU A 1 184 ? -14.662 -9.050 -66.405 1.00 36.78 184 GLU A N 1
ATOM 1455 C CA . GLU A 1 184 ? -14.836 -10.382 -65.828 1.00 36.78 184 GLU A CA 1
ATOM 1456 C C . GLU A 1 184 ? -13.739 -10.998 -64.934 1.00 36.78 184 GLU A C 1
ATOM 1458 O O . GLU A 1 184 ? -12.545 -10.946 -65.208 1.00 36.78 184 GLU A O 1
ATOM 1463 N N . SER A 1 185 ? -14.243 -11.765 -63.956 1.00 55.28 185 SER A N 1
ATOM 1464 C CA . SER A 1 185 ? -13.874 -13.161 -63.670 1.00 55.28 185 SER A CA 1
ATOM 1465 C C . SER A 1 185 ? -12.383 -13.509 -63.677 1.00 55.28 185 SER A C 1
ATOM 1467 O O . SER A 1 185 ? -11.802 -13.792 -64.716 1.00 55.28 185 SER A O 1
ATOM 1469 N N . ILE A 1 186 ? -11.815 -13.626 -62.475 1.00 38.56 186 ILE A N 1
ATOM 1470 C CA . ILE A 1 186 ? -11.136 -14.831 -61.969 1.00 38.56 186 ILE A CA 1
ATOM 1471 C C . ILE A 1 186 ? -10.959 -14.627 -60.458 1.00 38.56 186 ILE A C 1
ATOM 1473 O O . ILE A 1 186 ? -10.281 -13.704 -60.008 1.00 38.56 186 ILE A O 1
ATOM 1477 N N . CYS A 1 187 ? -11.563 -15.506 -59.655 1.00 45.41 187 CYS A N 1
ATOM 1478 C CA . CYS A 1 187 ? -11.247 -15.636 -58.236 1.00 45.41 187 CYS A CA 1
ATOM 1479 C C . CYS A 1 187 ? -9.828 -16.191 -58.078 1.00 45.41 187 CYS A C 1
ATOM 1481 O O . CYS A 1 187 ? -9.647 -17.387 -57.870 1.00 45.41 187 CYS A O 1
ATOM 1483 N N . ASN A 1 188 ? -8.830 -15.316 -58.129 1.00 41.34 188 ASN A N 1
ATOM 1484 C CA . ASN A 1 188 ? -7.567 -15.556 -57.457 1.00 41.34 188 ASN A CA 1
ATOM 1485 C C . ASN A 1 188 ? -7.506 -14.597 -56.280 1.00 41.34 188 ASN A C 1
ATOM 1487 O O . ASN A 1 188 ? -7.478 -13.383 -56.458 1.00 41.34 188 ASN A O 1
ATOM 1491 N N . THR A 1 189 ? -7.501 -15.155 -55.073 1.00 50.09 189 THR A N 1
ATOM 1492 C CA . THR A 1 189 ? -7.177 -14.442 -53.841 1.00 50.09 189 THR A CA 1
ATOM 1493 C C . THR A 1 189 ? -5.783 -13.847 -54.005 1.00 50.09 189 THR A C 1
ATOM 1495 O O . THR A 1 189 ? -4.777 -14.507 -53.745 1.00 50.09 189 THR A O 1
ATOM 1498 N N . VAL A 1 190 ? -5.714 -12.613 -54.503 1.00 49.50 190 VAL A N 1
ATOM 1499 C CA . VAL A 1 190 ? -4.484 -11.835 -54.526 1.00 49.50 190 VAL A CA 1
ATOM 1500 C C . VAL A 1 190 ? -4.143 -11.605 -53.063 1.00 49.50 190 VAL A C 1
ATOM 1502 O O . VAL A 1 190 ? -4.753 -10.777 -52.388 1.00 49.50 190 VAL A O 1
ATOM 1505 N N . VAL A 1 191 ? -3.203 -12.392 -52.541 1.00 54.22 191 VAL A N 1
ATOM 1506 C CA . VAL A 1 191 ? -2.490 -12.045 -51.317 1.00 54.22 191 VAL A CA 1
ATOM 1507 C C . VAL A 1 191 ? -1.783 -10.744 -51.648 1.00 54.22 191 VAL A C 1
ATOM 1509 O O . VAL A 1 191 ? -0.731 -10.757 -52.281 1.00 54.22 191 VAL A O 1
ATOM 1512 N N . VAL A 1 192 ? -2.411 -9.619 -51.315 1.00 60.28 192 VAL A N 1
ATOM 1513 C CA . VAL A 1 192 ? -1.786 -8.313 -51.471 1.00 60.28 192 VAL A CA 1
ATOM 1514 C C . VAL A 1 192 ? -0.589 -8.337 -50.521 1.00 60.28 192 VAL A C 1
ATOM 1516 O O . VAL A 1 192 ? -0.796 -8.499 -49.313 1.00 60.28 192 VAL A O 1
ATOM 1519 N N . PRO A 1 193 ? 0.659 -8.302 -51.021 1.00 68.75 193 PRO A N 1
ATOM 1520 C CA . PRO A 1 193 ? 1.806 -8.277 -50.135 1.00 68.75 193 PRO A CA 1
ATOM 1521 C C . PRO A 1 193 ? 1.680 -7.034 -49.254 1.00 68.75 193 PRO A C 1
ATOM 1523 O O . PRO A 1 193 ? 1.356 -5.949 -49.736 1.00 68.75 193 PRO A O 1
ATOM 1526 N N . GLY A 1 194 ? 1.868 -7.215 -47.945 1.00 70.31 194 GLY A N 1
ATOM 1527 C CA . GLY A 1 194 ? 1.894 -6.090 -47.016 1.00 70.31 194 GLY A CA 1
ATOM 1528 C C . GLY A 1 194 ? 2.970 -5.077 -47.424 1.00 70.31 194 GLY A C 1
ATOM 1529 O O . GLY A 1 194 ? 3.908 -5.450 -48.137 1.00 70.31 194 GLY A O 1
ATOM 1530 N N . PRO A 1 195 ? 2.855 -3.815 -46.975 1.00 80.38 195 PRO A N 1
ATOM 1531 C CA . PRO A 1 195 ? 3.815 -2.781 -47.335 1.00 80.38 195 PRO A CA 1
ATOM 1532 C C . PRO A 1 195 ? 5.231 -3.232 -46.973 1.00 80.38 195 PRO A C 1
ATOM 1534 O O . PRO A 1 195 ? 5.475 -3.800 -45.902 1.00 80.38 195 PRO A O 1
ATOM 1537 N N . SER A 1 196 ? 6.173 -2.972 -47.871 1.00 88.06 196 SER A N 1
ATOM 1538 C CA . SER A 1 196 ? 7.595 -3.122 -47.600 1.00 88.06 196 SER A CA 1
ATOM 1539 C C . SER A 1 196 ? 7.990 -2.294 -46.375 1.00 88.06 196 SER A C 1
ATOM 1541 O O . SER A 1 196 ? 7.334 -1.318 -46.006 1.00 88.06 196 SER A O 1
ATOM 1543 N N . HIS A 1 197 ? 9.114 -2.641 -45.746 1.00 88.69 197 HIS A N 1
ATOM 1544 C CA . HIS A 1 197 ? 9.607 -1.878 -44.597 1.00 88.69 197 HIS A CA 1
ATOM 1545 C C . HIS A 1 197 ? 9.808 -0.385 -44.922 1.00 88.69 197 HIS A C 1
ATOM 1547 O O . HIS A 1 197 ? 9.594 0.453 -44.050 1.00 88.69 197 HIS A O 1
ATOM 1553 N N . SER A 1 198 ? 10.169 -0.055 -46.171 1.00 84.44 198 SER A N 1
ATOM 1554 C CA . SER A 1 198 ? 10.303 1.329 -46.643 1.00 84.44 198 SER A CA 1
ATOM 1555 C C . SER A 1 198 ? 8.953 2.029 -46.785 1.00 84.44 198 SER A C 1
ATOM 1557 O O . SER A 1 198 ? 8.821 3.178 -46.377 1.00 84.44 198 SER A O 1
ATOM 1559 N N . GLU A 1 199 ? 7.942 1.351 -47.329 1.00 86.25 199 GLU A N 1
ATOM 1560 C CA . GLU A 1 199 ? 6.586 1.906 -47.446 1.00 86.25 199 GLU A CA 1
ATOM 1561 C C . GLU A 1 199 ? 5.960 2.125 -46.067 1.00 86.25 199 GLU A C 1
ATOM 1563 O O . GLU A 1 199 ? 5.359 3.167 -45.820 1.00 86.25 199 GLU A O 1
ATOM 1568 N N . ALA A 1 200 ? 6.172 1.190 -45.137 1.00 89.88 200 ALA A N 1
ATOM 1569 C CA . ALA A 1 200 ? 5.736 1.334 -43.754 1.00 89.88 200 ALA A CA 1
ATOM 1570 C C . ALA A 1 200 ? 6.430 2.514 -43.051 1.00 89.88 200 ALA A C 1
ATOM 1572 O O . ALA A 1 200 ? 5.771 3.276 -42.349 1.00 89.88 200 ALA A O 1
ATOM 1573 N N . TYR A 1 201 ? 7.741 2.692 -43.254 1.00 89.38 201 TYR A N 1
ATOM 1574 C CA . TYR A 1 201 ? 8.484 3.828 -42.701 1.00 89.38 201 TYR A CA 1
ATOM 1575 C C . TYR A 1 201 ? 7.939 5.166 -43.214 1.00 89.38 201 TYR A C 1
ATOM 1577 O O . TYR A 1 201 ? 7.594 6.024 -42.405 1.00 89.38 201 TYR A O 1
ATOM 1585 N N . ASN A 1 202 ? 7.781 5.303 -44.534 1.00 87.38 202 ASN A N 1
ATOM 1586 C CA . ASN A 1 202 ? 7.273 6.527 -45.153 1.00 87.38 202 ASN A CA 1
ATOM 1587 C C . ASN A 1 202 ? 5.841 6.842 -44.693 1.00 87.38 202 ASN A C 1
ATOM 1589 O O . ASN A 1 202 ? 5.529 7.986 -44.378 1.00 87.38 202 ASN A O 1
ATOM 1593 N N . ALA A 1 203 ? 4.972 5.831 -44.593 1.00 89.44 203 ALA A N 1
ATOM 1594 C CA . ALA A 1 203 ? 3.605 6.017 -44.106 1.00 89.44 203 ALA A CA 1
ATOM 1595 C C . ALA A 1 203 ? 3.566 6.493 -42.643 1.00 89.44 203 ALA A C 1
ATOM 1597 O O . ALA A 1 203 ? 2.779 7.372 -42.295 1.00 89.44 203 ALA A O 1
ATOM 1598 N N . LEU A 1 204 ? 4.437 5.945 -41.790 1.00 92.56 204 LEU A N 1
ATOM 1599 C CA . LEU A 1 204 ? 4.550 6.355 -40.388 1.00 92.56 204 LEU A CA 1
ATOM 1600 C C . LEU A 1 204 ? 5.148 7.758 -40.244 1.00 92.56 204 LEU A C 1
ATOM 1602 O O . LEU A 1 204 ? 4.761 8.490 -39.340 1.00 92.56 204 LEU A O 1
ATOM 1606 N N . GLU A 1 205 ? 6.067 8.145 -41.126 1.00 88.25 205 GLU A N 1
ATOM 1607 C CA . GLU A 1 205 ? 6.633 9.494 -41.166 1.00 88.25 205 GLU A CA 1
ATOM 1608 C C . GLU A 1 205 ? 5.587 10.538 -41.579 1.00 88.25 205 GLU A C 1
ATOM 1610 O O . GLU A 1 205 ? 5.440 11.554 -40.903 1.00 88.25 205 GLU A O 1
ATOM 1615 N N . VAL A 1 206 ? 4.779 10.246 -42.603 1.00 90.75 206 VAL A N 1
ATOM 1616 C CA . VAL A 1 206 ? 3.651 11.102 -43.010 1.00 90.75 206 VAL A CA 1
ATOM 1617 C C . VAL A 1 206 ? 2.611 11.219 -41.893 1.00 90.75 206 VAL A C 1
ATOM 1619 O O . VAL A 1 206 ? 2.146 12.318 -41.598 1.00 90.75 206 VAL A O 1
ATOM 1622 N N . ALA A 1 207 ? 2.270 10.109 -41.233 1.00 90.81 207 ALA A N 1
ATOM 1623 C CA . ALA A 1 207 ? 1.327 10.115 -40.116 1.00 90.81 207 ALA A CA 1
ATOM 1624 C C . ALA A 1 207 ? 1.854 10.906 -38.907 1.00 90.81 207 ALA A C 1
ATOM 1626 O O . ALA A 1 207 ? 1.078 11.576 -38.231 1.00 90.81 207 ALA A O 1
ATOM 1627 N N . LEU A 1 208 ? 3.165 10.853 -38.645 1.00 87.75 208 LEU A N 1
ATOM 1628 C CA . LEU A 1 208 ? 3.807 11.664 -37.611 1.00 87.75 208 LEU A CA 1
ATOM 1629 C C . LEU A 1 208 ? 3.718 13.149 -37.927 1.00 87.75 208 LEU A C 1
ATOM 1631 O O . LEU A 1 208 ? 3.285 13.903 -37.064 1.00 87.75 208 LEU A O 1
ATOM 1635 N N . GLN A 1 209 ? 4.075 13.547 -39.148 1.00 88.06 209 GLN A N 1
ATOM 1636 C CA . GLN A 1 209 ? 4.007 14.945 -39.565 1.00 88.06 209 GLN A CA 1
ATOM 1637 C C . GLN A 1 209 ? 2.576 15.483 -39.456 1.00 88.06 209 GLN A C 1
ATOM 1639 O O . GLN A 1 209 ? 2.360 16.552 -38.900 1.00 88.06 209 GLN A O 1
ATOM 1644 N N . TRP A 1 210 ? 1.592 14.704 -39.915 1.00 93.25 210 TRP A N 1
ATOM 1645 C CA . TRP A 1 210 ? 0.184 15.078 -39.818 1.00 93.25 210 TRP A CA 1
ATOM 1646 C C . TRP A 1 210 ? -0.291 15.216 -38.366 1.00 93.25 210 TRP A C 1
ATOM 1648 O O . TRP A 1 210 ? -1.021 16.154 -38.050 1.00 93.25 210 TRP A O 1
ATOM 1658 N N . LEU A 1 211 ? 0.118 14.294 -37.484 1.00 88.06 211 LEU A N 1
ATOM 1659 C CA . LEU A 1 211 ? -0.287 14.296 -36.079 1.00 88.06 211 LEU A CA 1
ATOM 1660 C C . LEU A 1 211 ? 0.375 15.430 -35.288 1.00 88.06 211 LEU A C 1
ATOM 1662 O O . LEU A 1 211 ? -0.263 15.985 -34.403 1.00 88.06 211 LEU A O 1
ATOM 1666 N N . GLU A 1 212 ? 1.623 15.786 -35.602 1.00 87.06 212 GLU A N 1
ATOM 1667 C CA . GLU A 1 212 ? 2.326 16.921 -34.983 1.00 87.06 212 GLU A CA 1
ATOM 1668 C C . GLU A 1 212 ? 1.636 18.267 -35.273 1.00 87.06 212 GLU A C 1
ATOM 1670 O O . GLU A 1 212 ? 1.720 19.175 -34.448 1.00 87.06 212 GLU A O 1
ATOM 1675 N N . ASP A 1 213 ? 0.895 18.366 -36.381 1.00 87.94 213 ASP A N 1
ATOM 1676 C CA . ASP A 1 213 ? 0.147 19.565 -36.773 1.00 87.94 213 ASP A CA 1
ATOM 1677 C C . ASP A 1 213 ? -1.263 19.656 -36.140 1.00 87.94 213 ASP A C 1
ATOM 1679 O O . ASP A 1 213 ? -1.973 20.638 -36.367 1.00 87.94 213 ASP A O 1
ATOM 1683 N N . GLN A 1 214 ? -1.696 18.660 -35.350 1.00 88.94 214 GLN A N 1
ATOM 1684 C CA . GLN A 1 214 ? -3.012 18.671 -34.691 1.00 88.94 214 GLN A CA 1
ATOM 1685 C C . GLN A 1 214 ? -2.958 19.315 -33.294 1.00 88.94 214 GLN A C 1
ATOM 1687 O O . GLN A 1 214 ? -2.057 19.035 -32.496 1.00 88.94 214 GLN A O 1
ATOM 1692 N N . GLU A 1 215 ? -3.969 20.128 -32.967 1.00 73.06 215 GLU A N 1
ATOM 1693 C CA . GLU A 1 215 ? -4.087 20.840 -31.682 1.00 73.06 215 GLU A CA 1
ATOM 1694 C C . GLU A 1 215 ? -4.306 19.876 -30.501 1.00 73.06 215 GLU A C 1
ATOM 1696 O O . GLU A 1 215 ? -3.832 20.123 -29.393 1.00 73.06 215 GLU A O 1
ATOM 1701 N N . GLU A 1 216 ? -4.952 18.730 -30.741 1.00 83.12 216 GLU A N 1
ATOM 1702 C CA . GLU A 1 216 ? -5.185 17.682 -29.742 1.00 83.12 216 GLU A CA 1
ATOM 1703 C C . GLU A 1 216 ? -4.068 16.625 -29.655 1.00 83.12 216 GLU A C 1
ATOM 1705 O O . GLU A 1 216 ? -4.261 15.580 -29.026 1.00 83.12 216 GLU A O 1
ATOM 1710 N N . SER A 1 217 ? -2.909 16.852 -30.284 1.00 75.88 217 SER A N 1
ATOM 1711 C CA . SER A 1 217 ? -1.829 15.861 -30.297 1.00 75.88 217 SER A CA 1
ATOM 1712 C C . SER A 1 217 ? -1.248 15.615 -28.898 1.00 75.88 217 SER A C 1
ATOM 1714 O O . SER A 1 217 ? -0.771 16.518 -28.208 1.00 75.88 217 SER A O 1
ATOM 1716 N N . ASP A 1 218 ? -1.284 14.353 -28.457 1.00 82.25 218 ASP A N 1
ATOM 1717 C CA . ASP A 1 218 ? -0.714 13.942 -27.174 1.00 82.25 218 ASP A CA 1
ATOM 1718 C C . ASP A 1 218 ? 0.711 13.396 -27.348 1.00 82.25 218 ASP A C 1
ATOM 1720 O O . ASP A 1 218 ? 1.019 12.605 -28.247 1.00 82.25 218 ASP A O 1
ATOM 1724 N N . VAL A 1 219 ? 1.590 13.758 -26.413 1.00 75.56 219 VAL A N 1
ATOM 1725 C CA . VAL A 1 219 ? 2.994 13.333 -26.368 1.00 75.56 219 VAL A CA 1
ATOM 1726 C C . VAL A 1 219 ? 3.105 11.808 -26.364 1.00 75.56 219 VAL A C 1
ATOM 1728 O O . VAL A 1 219 ? 4.011 11.253 -26.987 1.00 75.56 219 VAL A O 1
ATOM 1731 N N . VAL A 1 220 ? 2.175 11.105 -25.711 1.00 80.75 220 VAL A N 1
ATOM 1732 C CA . VAL A 1 220 ? 2.175 9.634 -25.676 1.00 80.75 220 VAL A CA 1
ATOM 1733 C C . VAL A 1 220 ? 1.886 9.041 -27.058 1.00 80.75 220 VAL A C 1
ATOM 1735 O O . VAL A 1 220 ? 2.554 8.086 -27.462 1.00 80.75 220 VAL A O 1
ATOM 1738 N N . GLN A 1 221 ? 0.942 9.618 -27.808 1.00 80.62 221 GLN A N 1
ATOM 1739 C CA . GLN A 1 221 ? 0.600 9.174 -29.163 1.00 80.62 221 GLN A CA 1
ATOM 1740 C C . GLN A 1 221 ? 1.776 9.387 -30.126 1.00 80.62 221 GLN A C 1
ATOM 1742 O O . GLN A 1 221 ? 2.135 8.479 -30.879 1.00 80.62 221 GLN A O 1
ATOM 1747 N N . LEU A 1 222 ? 2.445 10.540 -30.029 1.00 83.25 222 LEU A N 1
ATOM 1748 C CA . LEU A 1 222 ? 3.639 10.854 -30.816 1.00 83.25 222 LEU A CA 1
ATOM 1749 C C . LEU A 1 222 ? 4.807 9.913 -30.500 1.00 83.25 222 LEU A C 1
ATOM 1751 O O . LEU A 1 222 ? 5.467 9.415 -31.412 1.00 83.25 222 LEU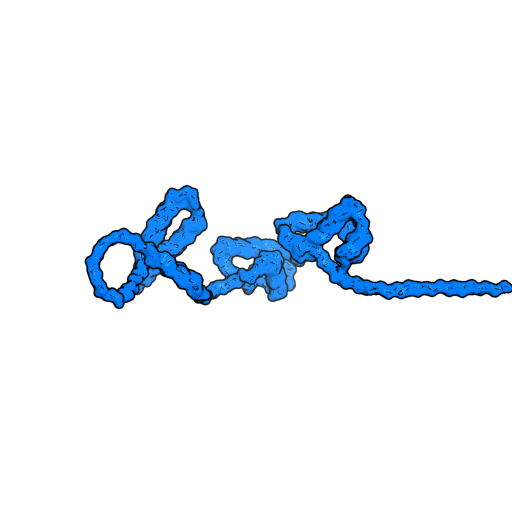 A O 1
ATOM 1755 N N . LEU A 1 223 ? 5.066 9.631 -29.219 1.00 81.12 223 LEU A N 1
ATOM 1756 C CA . LEU A 1 223 ? 6.135 8.713 -28.808 1.00 81.12 223 LEU A CA 1
ATOM 1757 C C . LEU A 1 223 ? 5.883 7.281 -29.289 1.00 81.12 223 LEU A C 1
ATOM 1759 O O . LEU A 1 223 ? 6.813 6.605 -29.735 1.00 81.12 223 LEU A O 1
ATOM 1763 N N . PHE A 1 224 ? 4.632 6.824 -29.239 1.00 85.81 224 PHE A N 1
ATOM 1764 C CA . PHE A 1 224 ? 4.257 5.509 -29.747 1.00 85.81 224 PHE A CA 1
ATOM 1765 C C . PHE A 1 224 ? 4.482 5.404 -31.260 1.00 85.81 224 PHE A C 1
ATOM 1767 O O . PHE A 1 224 ? 5.127 4.464 -31.729 1.00 85.81 224 PHE A O 1
ATOM 1774 N N . LEU A 1 225 ? 4.023 6.397 -32.022 1.00 86.94 225 LEU A N 1
ATOM 1775 C CA . LEU A 1 225 ? 4.156 6.403 -33.476 1.00 86.94 225 LEU A CA 1
ATOM 1776 C C . LEU A 1 225 ? 5.630 6.538 -33.920 1.00 86.94 225 LEU A C 1
ATOM 1778 O O . LEU A 1 225 ? 6.062 5.840 -34.840 1.00 86.94 225 LEU A O 1
ATOM 1782 N N . LYS A 1 226 ? 6.446 7.318 -33.191 1.00 87.31 226 LYS A N 1
ATOM 1783 C CA . LYS A 1 226 ? 7.914 7.388 -33.370 1.00 87.31 226 LYS A CA 1
ATOM 1784 C C . LYS A 1 226 ? 8.582 6.032 -33.139 1.00 87.31 226 LYS A C 1
ATOM 1786 O O . LYS A 1 226 ? 9.410 5.618 -33.945 1.00 87.31 226 LYS A O 1
ATOM 1791 N N . SER A 1 227 ? 8.178 5.303 -32.098 1.00 89.44 227 SER A N 1
ATOM 1792 C CA . SER A 1 227 ? 8.696 3.956 -31.815 1.00 89.44 227 SER A CA 1
ATOM 1793 C C . SER A 1 227 ? 8.418 2.967 -32.957 1.00 89.44 227 SER A C 1
ATOM 1795 O O . SER A 1 227 ? 9.310 2.218 -33.367 1.00 89.44 227 SER A O 1
ATOM 1797 N N . LEU A 1 228 ? 7.208 2.998 -33.527 1.00 84.69 228 LEU A N 1
ATOM 1798 C CA . LEU A 1 228 ? 6.846 2.161 -34.677 1.00 84.69 228 LEU A CA 1
ATOM 1799 C C . LEU A 1 228 ? 7.648 2.524 -35.935 1.00 84.69 228 LEU A C 1
ATOM 1801 O O . LEU A 1 228 ? 8.138 1.628 -36.628 1.00 84.69 228 LEU A O 1
ATOM 1805 N N . ARG A 1 229 ? 7.838 3.821 -36.209 1.00 93.75 229 ARG A N 1
ATOM 1806 C CA . ARG A 1 229 ? 8.673 4.297 -37.325 1.00 93.75 229 ARG A CA 1
ATOM 1807 C C . ARG A 1 229 ? 10.115 3.811 -37.177 1.00 93.75 229 ARG A C 1
ATOM 1809 O O . ARG A 1 229 ? 10.700 3.282 -38.122 1.00 93.75 229 ARG A O 1
ATOM 1816 N N . ASP A 1 230 ? 10.684 3.935 -35.983 1.00 88.12 230 ASP A N 1
ATOM 1817 C CA . ASP A 1 230 ? 12.064 3.531 -35.711 1.00 88.12 230 ASP A CA 1
ATOM 1818 C C . ASP A 1 230 ? 12.244 2.006 -35.813 1.00 88.12 230 ASP A C 1
ATOM 1820 O O . ASP A 1 230 ? 13.302 1.516 -36.221 1.00 88.12 230 ASP A O 1
ATOM 1824 N N . LEU A 1 231 ? 11.205 1.231 -35.489 1.00 88.19 231 LEU A N 1
ATOM 1825 C CA . LEU A 1 231 ? 11.180 -0.209 -35.728 1.00 88.19 231 LEU A CA 1
ATOM 1826 C C . LEU A 1 231 ? 11.211 -0.535 -37.230 1.00 88.19 231 LEU A C 1
ATOM 1828 O O . LEU A 1 231 ? 11.990 -1.401 -37.637 1.00 88.19 231 LEU A O 1
ATOM 1832 N N . ALA A 1 232 ? 10.424 0.169 -38.051 1.00 85.94 232 ALA A N 1
ATOM 1833 C CA . ALA A 1 232 ? 10.456 0.014 -39.506 1.00 85.94 232 ALA A CA 1
ATOM 1834 C C . ALA A 1 232 ? 11.852 0.344 -40.067 1.00 85.94 232 ALA A C 1
ATOM 1836 O O . ALA A 1 232 ? 12.427 -0.469 -40.791 1.00 85.94 232 ALA A O 1
ATOM 1837 N N . ALA A 1 233 ? 12.466 1.448 -39.625 1.00 86.38 233 ALA A N 1
ATOM 1838 C CA . ALA A 1 233 ? 13.828 1.834 -40.011 1.00 86.38 233 ALA A CA 1
ATOM 1839 C C . ALA A 1 233 ? 14.877 0.761 -39.671 1.00 86.38 233 ALA A C 1
ATOM 1841 O O . ALA A 1 233 ? 15.726 0.412 -40.495 1.00 86.38 233 ALA A O 1
ATOM 1842 N N . LYS A 1 234 ? 14.799 0.175 -38.468 1.00 87.94 234 LYS A N 1
ATOM 1843 C CA . LYS A 1 234 ? 15.692 -0.922 -38.051 1.00 87.94 234 LYS A CA 1
ATOM 1844 C C . LYS A 1 234 ? 15.550 -2.149 -38.949 1.00 87.94 234 LYS A C 1
ATOM 1846 O O . LYS A 1 234 ? 16.548 -2.816 -39.233 1.00 87.94 234 LYS A O 1
ATOM 1851 N N . LYS A 1 235 ? 14.331 -2.462 -39.395 1.00 86.88 235 LYS A N 1
ATOM 1852 C CA . LYS A 1 235 ? 14.077 -3.584 -40.307 1.00 86.88 235 LYS A CA 1
ATOM 1853 C C . LYS A 1 235 ? 14.610 -3.312 -41.714 1.00 86.88 235 LYS A C 1
ATOM 1855 O O . LYS A 1 235 ? 15.235 -4.215 -42.262 1.00 86.88 235 LYS A O 1
ATOM 1860 N N . ILE A 1 236 ? 14.495 -2.081 -42.226 1.00 85.94 236 ILE A N 1
ATOM 1861 C CA . ILE A 1 236 ? 15.144 -1.654 -43.484 1.00 85.94 236 ILE A CA 1
ATOM 1862 C C . ILE A 1 236 ? 16.661 -1.880 -43.405 1.00 85.94 236 ILE A C 1
ATOM 1864 O O . ILE A 1 236 ? 17.241 -2.553 -44.257 1.00 85.94 236 ILE A O 1
ATOM 1868 N N . ALA A 1 237 ? 17.301 -1.388 -42.340 1.00 80.12 237 ALA A N 1
ATOM 1869 C CA . ALA A 1 237 ? 18.745 -1.528 -42.138 1.00 80.12 237 ALA A CA 1
ATOM 1870 C C . ALA A 1 237 ? 19.201 -2.990 -41.968 1.00 80.12 237 ALA A C 1
ATOM 1872 O O . ALA A 1 237 ? 20.346 -3.325 -42.267 1.00 80.12 237 ALA A O 1
ATOM 1873 N N . SER A 1 238 ? 18.313 -3.860 -41.482 1.00 80.25 238 SER A N 1
ATOM 1874 C CA . SER A 1 238 ? 18.588 -5.290 -41.315 1.00 80.25 238 SER A CA 1
ATOM 1875 C C . SER A 1 238 ? 18.386 -6.087 -42.607 1.00 80.25 238 SER A C 1
ATOM 1877 O O . SER A 1 238 ? 19.029 -7.113 -42.764 1.00 80.25 238 SER A O 1
ATOM 1879 N N . SER A 1 239 ? 17.527 -5.631 -43.528 1.00 73.75 239 SER A N 1
ATOM 1880 C CA . SER A 1 239 ? 17.300 -6.277 -44.834 1.00 73.75 239 SER A CA 1
ATOM 1881 C C . SER A 1 239 ? 18.366 -5.974 -45.895 1.00 73.75 239 SER A C 1
ATOM 1883 O O . SER A 1 239 ? 18.321 -6.545 -46.978 1.00 73.75 239 SER A O 1
ATOM 1885 N N . LEU A 1 240 ? 19.303 -5.068 -45.597 1.00 67.12 240 LEU A N 1
ATOM 1886 C CA . LEU A 1 240 ? 20.400 -4.650 -46.483 1.00 67.12 240 LEU A CA 1
ATOM 1887 C C . LEU A 1 240 ? 21.750 -5.322 -46.147 1.00 67.12 240 LEU A C 1
ATOM 1889 O O . LEU A 1 240 ? 22.766 -4.968 -46.744 1.00 67.12 240 LEU A O 1
ATOM 1893 N N . LYS A 1 241 ? 21.776 -6.247 -45.179 1.00 49.75 241 LYS A N 1
ATOM 1894 C CA . LYS A 1 241 ? 22.944 -7.046 -44.771 1.00 49.75 241 LYS A CA 1
ATOM 1895 C C . LYS A 1 241 ? 22.752 -8.502 -45.164 1.00 49.75 241 LYS A C 1
ATOM 1897 O O . LYS A 1 241 ? 23.775 -9.130 -45.503 1.00 49.75 241 LYS A O 1
#

Nearest PDB structures (foldseek):
  1hlv-assembly1_A  TM=7.111E-01  e=1.708E-07  Homo sapiens
  2elh-assembly1_A  TM=5.687E-01  e=2.245E-01  Drosophila melanogaster
  8bqs-assembly1_Do  TM=1.903E-01  e=3.278E+00  Tetrahymena thermophila SB210

Mean predicted aligned error: 20.47 Å

pLDDT: mean 76.26, std 19.63, range [35.16, 96.5]

Foldseek 3Di:
DDDDDDDPDPPPPPPDDQDDDQDFLVLLLVLQVVVVVVDDLVVSCVVSSHDSVVSVVSNVCVVVSVVLVVVLPDPVNRVPHRDSDDDPCNVLLVVLVVVVVVCVVVVHQAALVNSQVSSLVSCVVVVHDPPDGSDPVVSVVSCVSNVNPDRDPPPPPPPPPPPPVVVVVVVVVPPDDDDDDDDDDDPDPPPPDDDQLVRQLVVLVVVLVVLVPDPPRDPVVNVVSVVSNVVSVVVVVVVVD

Secondary structure (DSSP, 8-state):
------------------------HHHHHHHHHHHHTT--HHHHHHHTT--HHHHHHHHHTHHHHHHHHHHT--HHHHHH-------TTHHHHHHHHHHHHHHHHTTPPPPHHHHHHHHHHHHHHTT--TT----HHHHHHHHHHTT--------S-----HHHHHHHHHHTTS------------------PPPPHHHHHHHHHHHHHHHHT-TT--HHHHHHHHHHHHHHHHHHHHHT-

Solvent-accessible surface area (backbone atoms only — not comparable to full-atom values): 15033 Å² total; per-residue (Å²): 139,84,82,82,79,80,77,85,75,80,81,79,74,85,72,78,79,76,70,90,70,84,58,28,44,48,59,52,49,52,53,50,54,41,46,74,74,64,52,55,57,65,60,55,17,62,75,69,53,49,54,55,69,55,51,54,50,48,65,74,42,40,66,64,51,51,53,54,56,66,73,58,83,44,76,72,51,32,67,71,41,61,68,88,76,66,61,99,51,47,73,52,54,52,53,47,48,52,52,51,52,51,41,49,74,71,70,48,70,55,33,67,68,57,54,31,52,51,48,53,53,48,31,61,76,67,71,44,71,87,85,68,68,69,39,73,71,50,51,55,48,53,26,66,74,71,70,57,84,75,61,41,72,77,64,91,68,83,75,66,72,64,66,63,70,51,54,62,59,58,65,68,70,74,77,72,82,89,82,89,80,94,79,80,91,75,99,65,87,73,78,71,76,71,75,51,46,64,54,48,25,52,53,37,50,51,51,47,57,58,44,70,74,41,92,84,58,48,71,68,60,52,52,51,48,50,50,54,28,52,52,25,49,53,49,44,64,57,75,77,112

InterPro domains:
  IPR006600 HTH CenpB-type DNA-binding domain [PF03221] (90-149)
  IPR006600 HTH CenpB-type DNA-binding domain [PS51253] (80-152)
  IPR006600 HTH CenpB-type DNA-binding domain [SM00674] (86-152)
  IPR007889 DNA binding HTH domain, Psq-type [PF04218] (17-68)
  IPR009057 Homedomain-like superfamily [SSF46689] (17-72)
  IPR009057 Homedomain-like superfamily [SSF46689] (84-147)
  IPR050863 Centromere and Transposable Element-Derived Protein [PTHR19303] (18-183)

Radius of gyration: 33.16 Å; Cα contacts (8 Å, |Δi|>4): 131; chains: 1; bounding box: 60×42×133 Å

Sequence (241 aa):
MERLCMGNTPFFTMTKKRKRTVLTFQSKIEIVERLEKGETATVLAEEFGIGKSTISQLKKNKDTLLHFVSTMGSENGKKKRKTMKCAKNSTLEDALYAWFSHMRSLGEPVSGPLLCEKALEMNRKLNGNPDFKASSGWLARFKSRHGIHHLGVHHEKLSVDQPAAQCLKQEFTDFKTEEDSDVESICNTVVVPGPSHSEAYNALEVALQWLEDQEESDVVQLLFLKSLRDLAAKKIASSLK